Protein AF-L1IK01-F1 (afdb_monomer_lite)

Secondary structure (DSSP, 8-state):
-PPPTTSPPHHHHHHHHHHHHHHHHTT---S-HHHHHHHHHHTTT-HHHHHHHHHHHHHHHHHTTGGGS-HHHHHHHHHHHSTT-EEEEEE-TTS-EEEEEE--HHHHHHHHHHHHHHHT--S--PPP---S--PPPPPHHHHHHHHHHHHHHHHTSSHHHHHH-BEEEEE-TT--TTT--HHHHHHHHHIIIIIS---BPP-

Radius of gyration: 19.35 Å; chains: 1; bounding box: 62×37×49 Å

Foldseek 3Di:
DPPDLQDDDPQLVVLLVVLVVVCVVVVPDDPDSLQSSLLSQLVVSPSVQSVQQQVLQVVVCVVQVLVVDDLVLLVVVLCVQQPFFDWDWDADPVRAIEIETEGDLRRLVSQPVVVVVVVPDPDDDDDDPDDPDDDDRRDNLSSVLNNVVVSQCSQPVGPNSSNVFYEYHYHCVNDDPVRDDPVSCVSSVCCAPRHGSGDYDDD

Structure (mmCIF, N/CA/C/O backbone):
data_AF-L1IK01-F1
#
_entry.id   AF-L1IK01-F1
#
loop_
_atom_site.group_PDB
_atom_site.id
_atom_site.type_symbol
_atom_site.label_atom_id
_atom_site.label_alt_id
_atom_site.label_comp_id
_atom_site.label_asym_id
_atom_site.label_entity_id
_atom_site.label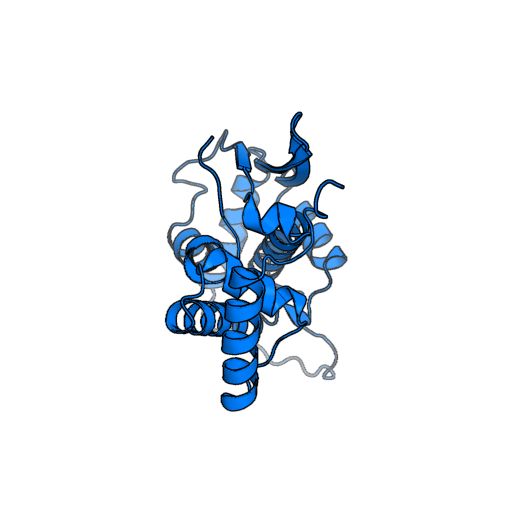_seq_id
_atom_site.pdbx_PDB_ins_code
_atom_site.Cartn_x
_atom_site.Cartn_y
_atom_site.Cartn_z
_atom_site.occupancy
_atom_site.B_iso_or_equiv
_atom_site.auth_seq_id
_atom_site.auth_comp_id
_atom_site.auth_asym_id
_atom_site.auth_atom_id
_atom_site.pdbx_PDB_model_num
ATOM 1 N N . MET A 1 1 ? -23.809 18.985 12.255 1.00 69.62 1 MET A N 1
ATOM 2 C CA . MET A 1 1 ? -22.393 18.830 11.861 1.00 69.62 1 MET A CA 1
ATOM 3 C C . MET A 1 1 ? -22.233 17.456 11.256 1.00 69.62 1 MET A C 1
ATOM 5 O O . MET A 1 1 ? -22.639 16.490 11.886 1.00 69.62 1 MET A O 1
ATOM 9 N N . GLN A 1 2 ? -21.732 17.375 10.030 1.00 78.94 2 GLN A N 1
ATOM 10 C CA . GLN A 1 2 ? -21.337 16.098 9.444 1.00 78.94 2 GLN A CA 1
ATOM 11 C C . GLN A 1 2 ? -19.991 15.725 10.077 1.00 78.94 2 GLN A C 1
ATOM 13 O O . GLN A 1 2 ? -19.124 16.592 10.168 1.00 78.94 2 GLN A O 1
ATOM 18 N N . ALA A 1 3 ? -19.856 14.505 10.599 1.00 86.25 3 ALA A N 1
ATOM 19 C CA . ALA A 1 3 ? -18.586 14.045 11.160 1.00 86.25 3 ALA A CA 1
ATOM 20 C C . ALA A 1 3 ? -17.494 14.103 10.080 1.00 86.25 3 ALA A C 1
ATOM 22 O O . ALA A 1 3 ? -17.785 13.829 8.908 1.00 86.25 3 ALA A O 1
ATOM 23 N N . ASP A 1 4 ? -16.269 14.475 10.460 1.00 93.56 4 ASP A N 1
ATOM 24 C CA . ASP A 1 4 ? -15.147 14.466 9.526 1.00 93.56 4 ASP A CA 1
ATOM 25 C C . ASP A 1 4 ? -14.911 13.023 9.066 1.00 93.56 4 ASP A C 1
ATOM 27 O O . ASP A 1 4 ? -14.735 12.098 9.859 1.00 93.56 4 ASP A O 1
ATOM 31 N N . LYS A 1 5 ? -14.932 12.822 7.751 1.00 92.25 5 LYS A N 1
ATOM 32 C CA . LYS A 1 5 ? -14.730 11.517 7.123 1.00 92.25 5 LYS A CA 1
ATOM 33 C C . LYS A 1 5 ? -13.339 10.938 7.410 1.00 92.25 5 LYS A C 1
ATOM 35 O O . LYS A 1 5 ? -13.159 9.727 7.260 1.00 92.25 5 LYS A O 1
ATOM 40 N N . ASN A 1 6 ? -12.387 11.777 7.817 1.00 94.62 6 ASN A N 1
ATOM 41 C CA . ASN A 1 6 ? -11.030 11.377 8.171 1.00 94.62 6 ASN A CA 1
ATOM 42 C C . ASN A 1 6 ? -10.860 10.971 9.639 1.00 94.62 6 ASN A C 1
ATOM 44 O O . ASN A 1 6 ? -9.802 10.458 10.002 1.00 94.62 6 ASN A O 1
ATOM 48 N N . GLU A 1 7 ? -11.880 11.150 10.476 1.00 96.31 7 GLU A N 1
ATOM 49 C CA . GLU A 1 7 ? -11.842 10.673 11.854 1.00 96.31 7 GLU A CA 1
ATOM 50 C C . GLU A 1 7 ? -12.159 9.172 11.929 1.00 96.31 7 GLU A C 1
ATOM 52 O O . GLU A 1 7 ? -12.947 8.617 11.151 1.00 96.31 7 GLU A O 1
ATOM 57 N N . LEU A 1 8 ? -11.525 8.501 12.892 1.00 97.50 8 LEU A N 1
ATOM 58 C CA . LEU A 1 8 ? -11.877 7.136 13.267 1.00 97.50 8 LEU A CA 1
ATOM 59 C C . LEU A 1 8 ? -13.173 7.164 14.079 1.00 97.50 8 LEU A C 1
ATOM 61 O O . LEU A 1 8 ? -13.309 7.926 15.038 1.00 97.50 8 LEU A O 1
ATOM 65 N N . THR A 1 9 ? -14.110 6.284 13.746 1.00 96.88 9 THR A N 1
ATOM 66 C CA . THR A 1 9 ? -15.286 6.047 14.592 1.00 96.88 9 THR A CA 1
ATOM 67 C C . THR A 1 9 ? -14.863 5.471 15.955 1.00 96.88 9 THR A C 1
ATOM 69 O O . THR A 1 9 ? -13.767 4.915 16.076 1.00 96.88 9 THR A O 1
ATOM 72 N N . PRO A 1 10 ? -15.720 5.510 16.996 1.00 97.62 10 PRO A N 1
ATOM 73 C CA . PRO A 1 10 ? -15.382 4.935 18.302 1.00 97.62 10 PRO A CA 1
ATOM 74 C C . PRO A 1 10 ? -14.954 3.460 18.243 1.00 97.62 10 PRO A C 1
ATOM 76 O O . PRO A 1 10 ? -14.064 3.043 18.981 1.00 97.62 10 PRO A O 1
ATOM 79 N N . GLN A 1 11 ? -15.558 2.681 17.340 1.00 97.94 11 GLN A N 1
ATOM 80 C CA . GLN A 1 11 ? -15.202 1.280 17.124 1.00 97.94 11 GLN A CA 1
ATOM 81 C C . GLN A 1 11 ? -13.830 1.137 16.451 1.00 97.94 11 GLN A C 1
ATOM 83 O O . GLN A 1 11 ? -12.999 0.357 16.910 1.00 97.94 11 GLN A O 1
ATOM 88 N N . GLU A 1 12 ? -13.567 1.914 15.398 1.00 98.12 12 GLU A N 1
ATOM 89 C CA . GLU A 1 12 ? -12.276 1.902 14.697 1.00 98.12 12 GLU A CA 1
ATOM 90 C C . GLU A 1 12 ? -11.135 2.383 15.612 1.00 98.12 12 GLU A C 1
ATOM 92 O O . GLU A 1 12 ? -10.036 1.831 15.582 1.00 98.12 12 GLU A O 1
ATOM 97 N N . LEU A 1 13 ? -11.406 3.354 16.489 1.00 98.31 13 LEU A N 1
ATOM 98 C CA . LEU A 1 13 ? -10.458 3.824 17.498 1.00 98.31 13 LEU A CA 1
ATOM 99 C C . LEU A 1 13 ? -10.130 2.737 18.533 1.00 98.31 13 LEU A C 1
ATOM 101 O O . LEU A 1 13 ? -8.982 2.637 18.970 1.00 98.31 13 LEU A O 1
ATOM 105 N N . ALA A 1 14 ? -11.111 1.916 18.921 1.00 98.56 14 ALA A N 1
ATOM 106 C CA . ALA A 1 14 ? -10.873 0.769 19.795 1.00 98.56 14 ALA A CA 1
ATOM 107 C C . ALA A 1 14 ? -9.949 -0.260 19.120 1.00 98.56 14 ALA A C 1
ATOM 109 O O . ALA A 1 14 ? -8.968 -0.680 19.733 1.00 98.56 14 ALA A O 1
ATOM 110 N N . TRP A 1 15 ? -10.195 -0.581 17.843 1.00 98.56 15 TRP A N 1
ATOM 111 C CA . TRP A 1 15 ? -9.326 -1.466 17.055 1.00 98.56 15 TRP A CA 1
ATOM 112 C C . TRP A 1 15 ? -7.898 -0.930 16.928 1.00 98.56 15 TRP A C 1
ATOM 114 O O . TRP A 1 15 ? -6.940 -1.679 17.109 1.00 98.56 15 TRP A O 1
ATOM 124 N N . PHE A 1 16 ? -7.749 0.367 16.643 1.00 98.50 16 PHE A N 1
ATOM 125 C CA . PHE A 1 16 ? -6.445 1.027 16.573 1.00 98.50 16 PHE A CA 1
ATOM 126 C C . PHE A 1 16 ? -5.682 0.910 17.897 1.00 98.50 16 PHE A C 1
ATOM 128 O O . PHE A 1 16 ? -4.517 0.521 17.893 1.00 98.50 16 PHE A O 1
ATOM 135 N N . ARG A 1 17 ? -6.330 1.210 19.031 1.00 98.50 17 ARG A N 1
ATOM 136 C CA . ARG A 1 17 ? -5.695 1.151 20.359 1.00 98.50 17 ARG A CA 1
ATOM 137 C C . ARG A 1 17 ? -5.231 -0.258 20.709 1.00 98.50 17 ARG A C 1
ATOM 139 O O . ARG A 1 17 ? -4.120 -0.420 21.205 1.00 98.50 17 ARG A O 1
ATOM 146 N N . GLU A 1 18 ? -6.062 -1.259 20.431 1.00 98.56 18 GLU A N 1
ATOM 147 C CA . GLU A 1 18 ? -5.712 -2.663 20.649 1.00 98.56 18 GLU A CA 1
ATOM 148 C C . GLU A 1 18 ? -4.509 -3.074 19.789 1.00 98.56 18 GLU A C 1
ATOM 150 O O . GLU A 1 18 ? -3.528 -3.612 20.305 1.00 98.56 18 GLU A O 1
ATOM 155 N N . LEU A 1 19 ? -4.540 -2.765 18.487 1.00 98.62 19 LEU A N 1
ATOM 156 C CA . LEU A 1 19 ? -3.446 -3.104 17.579 1.00 98.62 19 LEU A CA 1
ATOM 157 C C . LEU A 1 19 ? -2.148 -2.362 17.931 1.00 98.62 19 LEU A C 1
ATOM 159 O O . LEU A 1 19 ? -1.075 -2.960 17.861 1.00 98.62 19 LEU A O 1
ATOM 163 N N . LYS A 1 20 ? -2.233 -1.092 18.342 1.00 98.62 20 LYS A N 1
ATOM 164 C CA . LYS A 1 20 ? -1.081 -0.289 18.772 1.00 98.62 20 LYS A CA 1
ATOM 165 C C . LYS A 1 20 ? -0.395 -0.898 19.994 1.00 98.62 20 LYS A C 1
ATOM 167 O O . LYS A 1 20 ? 0.814 -1.113 19.952 1.00 98.62 20 LYS A O 1
ATOM 172 N N . LEU A 1 21 ? -1.167 -1.270 21.019 1.00 98.44 21 LEU A N 1
ATOM 173 C CA . LEU A 1 21 ? -0.640 -1.948 22.207 1.00 98.44 21 LEU A CA 1
ATOM 174 C C . LEU A 1 21 ? 0.087 -3.252 21.841 1.00 98.44 21 LEU A C 1
ATOM 176 O O . LEU A 1 21 ? 1.153 -3.547 22.383 1.00 98.44 21 LEU A O 1
ATOM 180 N N . LEU A 1 22 ? -0.462 -4.031 20.904 1.00 98.38 22 LEU A N 1
ATOM 181 C CA . LEU A 1 22 ? 0.178 -5.260 20.429 1.00 98.38 22 LEU A CA 1
ATOM 182 C C . LEU A 1 22 ? 1.467 -4.980 19.648 1.00 98.38 22 LEU A C 1
ATOM 184 O O . LEU A 1 22 ? 2.456 -5.679 19.857 1.00 98.38 22 LEU A O 1
ATOM 188 N N . CYS A 1 23 ? 1.492 -3.955 18.793 1.00 98.19 23 CYS A N 1
ATOM 189 C CA . CYS A 1 23 ? 2.709 -3.555 18.083 1.00 98.19 23 CYS A CA 1
ATOM 190 C C . CYS A 1 23 ? 3.821 -3.157 19.065 1.00 98.19 23 CYS A C 1
ATOM 192 O O . CYS A 1 23 ? 4.956 -3.600 18.903 1.00 98.19 23 CYS A O 1
ATOM 194 N N . GLU A 1 24 ? 3.490 -2.393 20.110 1.00 97.88 24 GLU A N 1
ATOM 195 C CA . GLU A 1 24 ? 4.425 -2.008 21.176 1.00 97.88 24 GLU A CA 1
ATOM 196 C C . GLU A 1 24 ? 4.926 -3.233 21.956 1.00 97.88 24 GLU A C 1
ATOM 198 O O . GLU A 1 24 ? 6.132 -3.404 22.137 1.00 97.88 24 GLU A O 1
ATOM 203 N N . THR A 1 25 ? 4.011 -4.129 22.344 1.00 98.06 25 THR A N 1
ATOM 204 C CA . THR A 1 25 ? 4.319 -5.368 23.084 1.00 98.06 25 THR A CA 1
ATOM 205 C C . THR A 1 25 ? 5.235 -6.303 22.293 1.00 98.06 25 THR A C 1
ATOM 207 O O . THR A 1 25 ? 6.107 -6.956 22.863 1.00 98.06 25 THR A O 1
ATOM 210 N N . HIS A 1 26 ? 5.051 -6.376 20.974 1.00 96.88 26 HIS A N 1
ATOM 211 C CA . HIS A 1 26 ? 5.847 -7.220 20.082 1.00 96.88 26 HIS A CA 1
ATOM 212 C C . HIS A 1 26 ? 7.044 -6.495 19.451 1.00 96.88 26 HIS A C 1
ATOM 214 O O . HIS A 1 26 ? 7.712 -7.082 18.599 1.00 96.88 26 HIS A O 1
ATOM 220 N N . HIS A 1 27 ? 7.320 -5.247 19.847 1.00 97.06 27 HIS A N 1
ATOM 221 C CA . HIS A 1 27 ? 8.382 -4.406 19.283 1.00 97.06 27 HIS A CA 1
ATOM 222 C C . HIS A 1 27 ? 8.350 -4.342 17.747 1.00 97.06 27 HIS A C 1
ATOM 224 O O . HIS A 1 27 ? 9.379 -4.427 17.076 1.00 97.06 27 HIS A O 1
ATOM 230 N N . MET A 1 28 ? 7.150 -4.232 17.177 1.00 96.44 28 MET A N 1
ATOM 231 C CA . MET A 1 28 ? 6.985 -4.111 15.737 1.00 96.44 28 MET A CA 1
ATOM 232 C C . MET A 1 28 ? 7.375 -2.714 15.263 1.00 96.44 28 MET A C 1
ATOM 234 O O . MET A 1 28 ? 6.858 -1.711 15.749 1.00 96.44 28 MET A O 1
ATOM 238 N N . GLU A 1 29 ? 8.254 -2.659 14.266 1.00 95.81 29 GLU A N 1
ATOM 239 C CA . GLU A 1 29 ? 8.612 -1.416 13.589 1.00 95.81 29 GLU A CA 1
ATOM 240 C C . GLU A 1 29 ? 7.423 -0.910 12.767 1.00 95.81 29 GLU A C 1
ATOM 242 O O . GLU A 1 29 ? 6.968 -1.573 11.833 1.00 95.81 29 GLU A O 1
ATOM 247 N N . VAL A 1 30 ? 6.939 0.279 13.112 1.00 96.25 30 VAL A N 1
ATOM 248 C CA . VAL A 1 30 ? 5.846 0.987 12.437 1.00 96.25 30 VAL A CA 1
ATOM 249 C C . VAL A 1 30 ? 6.310 2.396 12.102 1.00 96.25 30 VAL A C 1
ATOM 251 O O . VAL A 1 30 ? 7.035 3.019 12.877 1.00 96.25 30 VAL A O 1
ATOM 254 N N . SER A 1 31 ? 5.919 2.899 10.936 1.00 94.56 31 SER A N 1
ATOM 255 C CA . SER A 1 31 ? 6.313 4.233 10.473 1.00 94.56 31 SER A CA 1
ATOM 256 C C . SER A 1 31 ? 5.504 5.347 11.136 1.00 94.56 31 SER A C 1
ATOM 258 O O . SER A 1 31 ? 6.010 6.453 11.317 1.00 94.56 31 SER A O 1
ATOM 260 N N . SER A 1 32 ? 4.239 5.077 11.479 1.00 97.56 32 SER A N 1
ATOM 261 C CA . SER A 1 32 ? 3.309 6.077 12.008 1.00 97.56 32 SER A CA 1
ATOM 262 C C . SER A 1 32 ? 2.061 5.450 12.641 1.00 97.56 32 SER A C 1
ATOM 264 O O . SER A 1 32 ? 1.694 4.314 12.342 1.00 97.56 32 SER A O 1
ATOM 266 N N . ASP A 1 33 ? 1.344 6.232 13.454 1.00 98.12 33 ASP A N 1
ATOM 267 C CA . ASP A 1 33 ? 0.006 5.864 13.945 1.00 98.12 33 ASP A CA 1
ATOM 268 C C . ASP A 1 33 ? -1.003 5.702 12.794 1.00 98.12 33 ASP A C 1
ATOM 270 O O . ASP A 1 33 ? -1.920 4.884 12.876 1.00 98.12 33 ASP A O 1
ATOM 274 N N . TYR A 1 34 ? -0.808 6.443 11.698 1.00 97.94 34 TYR A N 1
ATOM 275 C CA . TYR A 1 34 ? -1.623 6.323 10.493 1.00 97.94 34 TYR A CA 1
ATOM 276 C C . TYR A 1 34 ? -1.517 4.926 9.870 1.00 97.94 34 TYR A C 1
ATOM 278 O O . TYR A 1 34 ? -2.540 4.321 9.549 1.00 97.94 34 TYR A O 1
ATOM 286 N N . GLU A 1 35 ? -0.303 4.374 9.770 1.00 97.75 35 GLU A N 1
ATOM 287 C CA . GLU A 1 35 ? -0.080 3.009 9.277 1.00 97.75 35 GLU A CA 1
ATOM 288 C C . GLU A 1 35 ? -0.871 1.989 10.112 1.00 97.75 35 GLU A C 1
ATOM 290 O O . GLU A 1 35 ? -1.615 1.175 9.560 1.00 97.75 35 GLU A O 1
ATOM 295 N N . ILE A 1 36 ? -0.790 2.076 11.446 1.00 98.44 36 ILE A N 1
ATOM 296 C CA . ILE A 1 36 ? -1.531 1.187 12.358 1.00 98.44 36 ILE A CA 1
ATOM 297 C C . ILE A 1 36 ? -3.042 1.314 12.127 1.00 98.44 36 ILE A C 1
ATOM 299 O O . ILE A 1 36 ? -3.744 0.302 12.039 1.00 98.44 36 ILE A O 1
ATOM 303 N N . ALA A 1 37 ? -3.551 2.543 12.001 1.00 98.38 37 ALA A N 1
ATOM 304 C CA . ALA A 1 37 ? -4.965 2.788 11.733 1.00 98.38 37 ALA A CA 1
ATOM 305 C C . ALA A 1 37 ? -5.410 2.145 10.408 1.00 98.38 37 ALA A C 1
ATOM 307 O O . ALA A 1 37 ? -6.458 1.496 10.371 1.00 98.38 37 ALA A O 1
ATOM 308 N N . CYS A 1 38 ? -4.596 2.231 9.351 1.00 98.19 38 CYS A N 1
ATOM 309 C CA . CYS A 1 38 ? -4.895 1.601 8.064 1.00 98.19 38 CYS A CA 1
ATOM 310 C C . CYS A 1 38 ? -5.051 0.079 8.194 1.00 98.19 38 CYS A C 1
ATOM 312 O O . CYS A 1 38 ? -6.042 -0.494 7.730 1.00 98.19 38 CYS A O 1
ATOM 314 N N . TYR A 1 39 ? -4.115 -0.588 8.878 1.00 98.50 39 TYR A N 1
ATOM 315 C CA . TYR A 1 39 ? -4.200 -2.032 9.116 1.00 98.50 39 TYR A CA 1
ATOM 316 C C . TYR A 1 39 ? -5.408 -2.417 9.973 1.00 98.50 39 TYR A C 1
ATOM 318 O O . TYR A 1 39 ? -6.089 -3.397 9.652 1.00 98.50 39 TYR A O 1
ATOM 326 N N . ALA A 1 40 ? -5.703 -1.648 11.025 1.00 98.31 40 ALA A N 1
ATOM 327 C CA . ALA A 1 40 ? -6.864 -1.874 11.882 1.00 98.31 40 ALA A CA 1
ATOM 328 C C . ALA A 1 40 ? -8.181 -1.790 11.089 1.00 98.31 40 ALA A C 1
ATOM 330 O O . ALA A 1 40 ? -9.047 -2.659 11.241 1.00 98.31 40 ALA A O 1
ATOM 331 N N . LEU A 1 41 ? -8.303 -0.798 10.199 1.00 97.94 41 LEU A N 1
ATOM 332 C CA . LEU A 1 41 ? -9.465 -0.596 9.329 1.00 97.94 41 LEU A CA 1
ATOM 333 C C . LEU A 1 41 ? -9.634 -1.733 8.320 1.00 97.94 41 LEU A C 1
ATOM 335 O O . LEU A 1 41 ? -10.685 -2.377 8.278 1.00 97.94 41 LEU A O 1
ATOM 339 N N . VAL A 1 42 ? -8.595 -2.023 7.533 1.00 97.62 42 VAL A N 1
ATOM 340 C CA . VAL A 1 42 ? -8.665 -3.042 6.473 1.00 97.62 42 VAL A CA 1
ATOM 341 C C . VAL A 1 42 ? -8.900 -4.438 7.049 1.00 97.62 42 VAL A C 1
ATOM 343 O O . VAL A 1 42 ? -9.630 -5.240 6.461 1.00 97.62 42 VAL A O 1
ATOM 346 N N . CYS A 1 43 ? -8.352 -4.724 8.231 1.00 97.94 43 CYS A N 1
ATOM 347 C CA . CYS A 1 43 ? -8.560 -5.998 8.919 1.00 97.94 43 CYS A CA 1
ATOM 348 C C . CYS A 1 43 ? -9.832 -6.033 9.781 1.00 97.94 43 CYS A C 1
ATOM 350 O O . CYS A 1 43 ? -10.093 -7.066 10.404 1.00 97.94 43 CYS A O 1
ATOM 352 N N . LYS A 1 44 ? -10.624 -4.949 9.818 1.00 97.50 44 LYS A N 1
ATOM 353 C CA . LYS A 1 44 ? -11.864 -4.815 10.607 1.00 97.50 44 LYS A CA 1
ATOM 354 C C . LYS A 1 44 ? -11.676 -5.219 12.076 1.00 97.50 44 LYS A C 1
ATOM 356 O O . LYS A 1 44 ? -12.446 -6.016 12.611 1.00 97.50 44 LYS A O 1
ATOM 361 N N . GLY A 1 45 ? -10.588 -4.752 12.684 1.00 95.88 45 GLY A N 1
ATOM 362 C CA . GLY A 1 45 ? -10.228 -5.068 14.069 1.00 95.88 45 GLY A CA 1
ATOM 363 C C . GLY A 1 45 ? -9.616 -6.450 14.309 1.00 95.88 45 GLY A C 1
ATOM 364 O O . GLY A 1 45 ? -9.272 -6.768 15.440 1.00 95.88 45 GLY A O 1
ATOM 365 N N . SER A 1 46 ? -9.428 -7.288 13.283 1.00 98.31 46 SER A N 1
ATOM 366 C CA . SER A 1 46 ? -8.733 -8.570 13.451 1.00 98.31 46 SER A CA 1
ATOM 367 C C . SER A 1 46 ? -7.227 -8.358 13.646 1.00 98.31 46 SER A C 1
ATOM 369 O O . SER A 1 46 ? -6.467 -8.280 12.676 1.00 98.31 46 SER A O 1
ATOM 371 N N . THR A 1 47 ? -6.788 -8.306 14.903 1.00 98.19 47 THR A N 1
ATOM 372 C CA . THR A 1 47 ? -5.386 -8.078 15.294 1.00 98.19 47 THR A CA 1
ATOM 373 C C . THR A 1 47 ? -4.439 -9.145 14.748 1.00 98.19 47 THR A C 1
ATOM 375 O O . THR A 1 47 ? -3.406 -8.810 14.176 1.00 98.19 47 THR A O 1
ATOM 378 N N . VAL A 1 48 ? -4.823 -10.425 14.802 1.00 98.06 48 VAL A N 1
ATOM 379 C CA . VAL A 1 48 ? -4.032 -11.539 14.239 1.00 98.06 48 VAL A CA 1
ATOM 380 C C . VAL A 1 48 ? -3.757 -11.342 12.744 1.00 98.06 48 VAL A C 1
ATOM 382 O O . VAL A 1 48 ? -2.625 -11.521 12.288 1.00 98.06 48 VAL A O 1
ATOM 385 N N . LYS A 1 49 ? -4.777 -10.946 11.968 1.00 97.75 49 LYS A N 1
ATOM 386 C CA . LYS A 1 49 ? -4.606 -10.668 10.535 1.00 97.75 49 LYS A CA 1
ATOM 387 C C . LYS A 1 49 ? -3.720 -9.446 10.326 1.00 97.75 49 LYS A C 1
ATOM 389 O O . LYS A 1 49 ? -2.777 -9.538 9.548 1.00 97.75 49 LYS A O 1
ATOM 394 N N . ALA A 1 50 ? -3.982 -8.349 11.035 1.00 98.06 50 ALA A N 1
ATOM 395 C CA . ALA A 1 50 ? -3.212 -7.114 10.917 1.00 98.06 50 ALA A CA 1
ATOM 396 C C . ALA A 1 50 ? -1.713 -7.337 11.179 1.00 98.06 50 ALA A C 1
ATOM 398 O O . ALA A 1 50 ? -0.899 -7.035 10.309 1.00 98.06 50 ALA A O 1
ATOM 399 N N . LEU A 1 51 ? -1.356 -7.972 12.302 1.00 98.00 51 LEU A N 1
ATOM 400 C CA . LEU A 1 51 ? 0.036 -8.288 12.647 1.00 98.00 51 LEU A CA 1
ATOM 401 C C . LEU A 1 51 ? 0.697 -9.186 11.589 1.00 98.00 51 LEU A C 1
ATOM 403 O O . LEU A 1 51 ? 1.841 -8.953 11.200 1.00 98.00 51 LEU A O 1
ATOM 407 N N . SER A 1 52 ? -0.030 -10.185 11.071 1.00 97.00 52 SER A N 1
ATOM 408 C CA . SER A 1 52 ? 0.470 -11.050 9.994 1.00 97.00 52 SER A CA 1
ATOM 409 C C . SER A 1 52 ? 0.778 -10.262 8.717 1.00 97.00 52 SER A C 1
ATOM 411 O O . SER A 1 52 ? 1.836 -10.465 8.116 1.00 97.00 52 SER A O 1
ATOM 413 N N . ARG A 1 53 ? -0.112 -9.346 8.315 1.00 97.50 53 ARG A N 1
ATOM 414 C CA . ARG A 1 53 ? 0.084 -8.502 7.129 1.00 97.50 53 ARG A CA 1
ATOM 415 C C . ARG A 1 53 ? 1.262 -7.540 7.299 1.00 97.50 53 ARG A C 1
ATOM 417 O O . ARG A 1 53 ? 2.149 -7.507 6.448 1.00 97.50 53 ARG A O 1
ATOM 424 N N . MET A 1 54 ? 1.339 -6.861 8.444 1.00 97.50 54 MET A N 1
ATOM 425 C CA . MET A 1 54 ? 2.451 -5.970 8.790 1.00 97.50 54 MET A CA 1
ATOM 426 C C . MET A 1 54 ? 3.797 -6.708 8.761 1.00 97.50 54 MET A C 1
ATOM 428 O O . MET A 1 54 ? 4.757 -6.234 8.155 1.00 97.50 54 MET A O 1
ATOM 432 N N . ALA A 1 55 ? 3.869 -7.914 9.335 1.00 96.44 55 ALA A N 1
ATOM 433 C CA . ALA A 1 55 ? 5.083 -8.728 9.306 1.00 96.44 55 ALA A CA 1
ATOM 434 C C . ALA A 1 55 ? 5.497 -9.121 7.875 1.00 96.44 55 ALA A C 1
ATOM 436 O O . ALA A 1 55 ? 6.686 -9.077 7.544 1.00 96.44 55 ALA A O 1
ATOM 437 N N . LYS A 1 56 ? 4.532 -9.474 7.009 1.00 95.62 56 LYS A N 1
ATOM 438 C CA . LYS A 1 56 ? 4.783 -9.745 5.582 1.00 95.62 56 LYS A CA 1
ATOM 439 C C . LYS A 1 56 ? 5.320 -8.502 4.865 1.00 95.62 56 LYS A C 1
ATOM 441 O O . LYS A 1 56 ? 6.288 -8.626 4.115 1.00 95.62 56 LYS A O 1
ATOM 446 N N . MET A 1 57 ? 4.754 -7.325 5.136 1.00 95.88 57 MET A N 1
ATOM 447 C CA . MET A 1 57 ? 5.202 -6.061 4.546 1.00 95.88 57 MET A CA 1
ATOM 448 C C . MET A 1 57 ? 6.639 -5.718 4.968 1.00 95.88 57 MET A C 1
ATOM 450 O O . MET A 1 57 ? 7.501 -5.534 4.111 1.00 95.88 57 MET A O 1
ATOM 454 N N . LYS A 1 58 ? 6.949 -5.770 6.271 1.00 95.12 58 LYS A N 1
ATOM 455 C CA . LYS A 1 58 ? 8.307 -5.515 6.798 1.00 95.12 58 LYS A CA 1
ATOM 456 C C . LYS A 1 58 ? 9.338 -6.527 6.306 1.00 95.12 58 LYS A C 1
ATOM 458 O O . LYS A 1 58 ? 10.511 -6.202 6.117 1.00 95.12 58 LYS A O 1
ATOM 463 N N . LYS A 1 59 ? 8.936 -7.785 6.113 1.00 94.50 59 LYS A N 1
ATOM 464 C CA . LYS A 1 59 ? 9.793 -8.799 5.488 1.00 94.50 59 LYS A CA 1
ATOM 465 C C . LYS A 1 59 ? 10.134 -8.400 4.051 1.00 94.50 59 LYS A C 1
ATOM 467 O O . LYS A 1 59 ? 11.309 -8.393 3.703 1.00 94.50 59 LYS A O 1
ATOM 472 N N . LEU A 1 60 ? 9.136 -8.017 3.260 1.00 93.06 60 LEU A N 1
ATOM 473 C CA . LEU A 1 60 ? 9.322 -7.627 1.866 1.00 93.06 60 LEU A CA 1
ATOM 474 C C . LEU A 1 60 ? 10.157 -6.341 1.715 1.00 93.06 60 LEU A C 1
ATOM 476 O O . LEU A 1 60 ? 11.041 -6.296 0.860 1.00 93.06 60 LEU A O 1
ATOM 480 N N . GLU A 1 61 ? 9.943 -5.333 2.568 1.00 93.75 61 GLU A N 1
ATOM 481 C CA . GLU A 1 61 ? 10.767 -4.112 2.604 1.00 93.75 61 GLU A CA 1
ATOM 482 C C . GLU A 1 61 ? 12.248 -4.432 2.822 1.00 93.75 61 GLU A C 1
ATOM 484 O O . GLU A 1 61 ? 13.098 -3.900 2.107 1.00 93.75 61 GLU A O 1
ATOM 489 N N . ARG A 1 62 ? 12.554 -5.336 3.765 1.00 94.81 62 ARG A N 1
ATOM 490 C CA . ARG A 1 62 ? 13.927 -5.770 4.066 1.00 94.81 62 ARG A CA 1
ATOM 491 C C . ARG A 1 62 ? 14.528 -6.622 2.954 1.00 94.81 62 ARG A C 1
ATOM 493 O O . ARG A 1 62 ? 15.651 -6.360 2.538 1.00 94.81 62 ARG A O 1
ATOM 500 N N . GLU A 1 63 ? 13.785 -7.605 2.442 1.00 93.25 63 GLU A N 1
ATOM 501 C CA . GLU A 1 63 ? 14.241 -8.490 1.356 1.00 93.25 63 GLU A CA 1
ATOM 502 C C . GLU A 1 63 ? 14.614 -7.719 0.087 1.00 93.25 63 GLU A C 1
ATOM 504 O O . GLU A 1 63 ? 15.521 -8.118 -0.643 1.00 93.25 63 GLU A O 1
ATOM 509 N N . HIS A 1 64 ? 13.926 -6.608 -0.169 1.00 92.12 64 HIS A N 1
ATOM 510 C CA . HIS A 1 64 ? 14.144 -5.777 -1.344 1.00 92.12 64 HIS A CA 1
ATOM 511 C C . HIS A 1 64 ? 14.826 -4.442 -1.042 1.00 92.12 64 HIS A C 1
ATOM 513 O O . HIS A 1 64 ? 14.978 -3.642 -1.962 1.00 92.12 64 HIS A O 1
ATOM 519 N N . ASN A 1 65 ? 15.268 -4.204 0.196 1.00 94.75 65 ASN A N 1
ATOM 520 C CA . ASN A 1 65 ? 15.904 -2.958 0.628 1.00 94.75 65 ASN A CA 1
ATOM 521 C C . ASN A 1 65 ? 15.158 -1.702 0.120 1.00 94.75 65 ASN A C 1
ATOM 523 O O . ASN A 1 65 ? 15.759 -0.782 -0.433 1.00 94.75 65 ASN A O 1
ATOM 527 N N . LEU A 1 66 ? 13.823 -1.705 0.217 1.00 94.06 66 LEU A N 1
ATOM 528 C CA . LEU A 1 66 ? 12.977 -0.692 -0.433 1.00 94.06 66 LEU A CA 1
ATOM 529 C C . LEU A 1 66 ? 13.122 0.694 0.200 1.00 94.06 66 LEU A C 1
ATOM 531 O O . LEU A 1 66 ? 12.936 1.699 -0.479 1.00 94.06 66 LEU A O 1
ATOM 535 N N . SER A 1 67 ? 13.493 0.752 1.480 1.00 93.69 67 SER A N 1
ATOM 536 C CA . SER A 1 67 ? 13.723 2.000 2.212 1.00 93.69 67 SER A CA 1
ATOM 537 C C . SER A 1 67 ? 14.941 2.780 1.718 1.00 93.69 67 SER A C 1
ATOM 539 O O . SER A 1 67 ? 15.004 3.989 1.919 1.00 93.69 67 SER A O 1
ATOM 541 N N . SER A 1 68 ? 15.900 2.126 1.052 1.00 94.44 68 SER A N 1
ATOM 542 C CA . SER A 1 68 ? 17.079 2.804 0.503 1.00 94.44 68 SER A CA 1
ATOM 543 C C . SER A 1 68 ? 16.849 3.387 -0.893 1.00 94.44 68 SER A C 1
ATOM 545 O O . SER A 1 68 ? 17.790 3.913 -1.485 1.00 94.44 68 SER A O 1
ATOM 547 N N . ILE A 1 69 ? 15.659 3.206 -1.469 1.00 95.62 69 ILE A N 1
ATOM 548 C CA . ILE A 1 69 ? 15.350 3.600 -2.842 1.00 95.62 69 ILE A CA 1
ATOM 549 C C . ILE A 1 69 ? 14.419 4.797 -2.782 1.00 95.62 69 ILE A C 1
ATOM 551 O O . ILE A 1 69 ? 13.268 4.686 -2.356 1.00 95.62 69 ILE A O 1
ATOM 555 N N . ASP A 1 70 ? 14.911 5.946 -3.231 1.00 95.62 70 ASP A N 1
ATOM 556 C CA . ASP A 1 70 ? 14.068 7.119 -3.367 1.00 95.62 70 ASP A CA 1
ATOM 557 C C . ASP A 1 70 ? 13.089 6.945 -4.539 1.00 95.62 70 ASP A C 1
ATOM 559 O O . ASP A 1 70 ? 13.388 6.321 -5.565 1.00 95.62 70 ASP A O 1
ATOM 563 N N . SER A 1 71 ? 11.894 7.508 -4.379 1.00 94.44 71 SER A N 1
ATOM 564 C CA . SER A 1 71 ? 10.828 7.400 -5.371 1.00 94.44 71 SER A CA 1
ATOM 565 C C . SER A 1 71 ? 11.255 7.951 -6.733 1.00 94.44 71 SER A C 1
ATOM 567 O O . SER A 1 71 ? 10.987 7.322 -7.753 1.00 94.44 71 SER A O 1
ATOM 569 N N . VAL A 1 72 ? 11.984 9.074 -6.782 1.00 94.88 72 VAL A N 1
ATOM 570 C CA . VAL A 1 72 ? 12.397 9.702 -8.051 1.00 94.88 72 VAL A CA 1
ATOM 571 C C . VAL A 1 72 ? 13.280 8.755 -8.865 1.00 94.88 72 VAL A C 1
ATOM 573 O O . VAL A 1 72 ? 13.008 8.531 -10.048 1.00 94.88 72 VAL A O 1
ATOM 576 N N . THR A 1 73 ? 14.281 8.137 -8.238 1.00 94.31 73 THR A N 1
ATOM 577 C CA . THR A 1 73 ? 15.137 7.123 -8.866 1.00 94.31 73 THR A CA 1
ATOM 578 C C . THR A 1 73 ? 14.329 5.915 -9.326 1.00 94.31 73 THR A C 1
ATOM 580 O O . THR A 1 73 ? 14.553 5.425 -10.440 1.00 94.31 73 THR A O 1
ATOM 583 N N . ALA A 1 74 ? 13.371 5.445 -8.519 1.00 94.38 74 ALA A N 1
ATOM 584 C CA . ALA A 1 74 ? 12.507 4.328 -8.890 1.00 94.38 74 ALA A CA 1
ATOM 585 C C . ALA A 1 74 ? 11.687 4.643 -10.155 1.00 94.38 74 ALA A C 1
ATOM 587 O O . ALA A 1 74 ? 11.766 3.888 -11.128 1.00 94.38 74 ALA A O 1
ATOM 588 N N . TYR A 1 75 ? 10.994 5.788 -10.194 1.00 92.19 75 TYR A N 1
ATOM 589 C CA . TYR A 1 75 ? 10.204 6.234 -11.349 1.00 92.19 75 TYR A CA 1
ATOM 590 C C . TYR A 1 75 ? 11.065 6.461 -12.597 1.00 92.19 75 TYR A C 1
ATOM 592 O O . TYR A 1 75 ? 10.713 5.992 -13.679 1.00 92.19 75 TYR A O 1
ATOM 600 N N . GLN A 1 76 ? 12.219 7.124 -12.472 1.00 92.38 76 GLN A N 1
ATOM 601 C CA . GLN A 1 76 ? 13.125 7.354 -13.606 1.00 92.3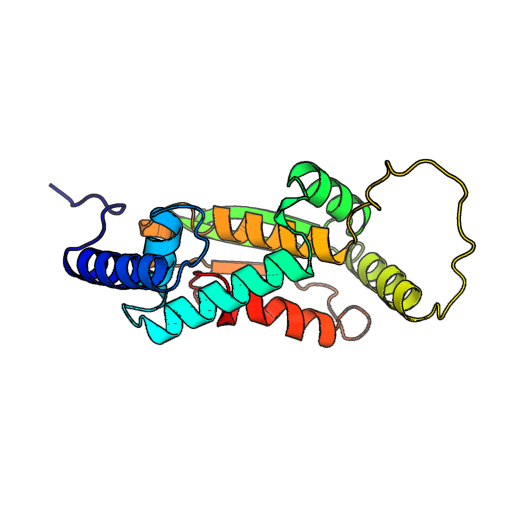8 76 GLN A CA 1
ATOM 602 C C . GLN A 1 76 ? 13.680 6.047 -14.178 1.00 92.38 76 GLN A C 1
ATOM 604 O O . GLN A 1 76 ? 13.787 5.892 -15.397 1.00 92.38 76 GLN A O 1
ATOM 609 N N . THR A 1 77 ? 14.043 5.103 -13.309 1.00 91.06 77 THR A N 1
ATOM 610 C CA . THR A 1 77 ? 14.524 3.781 -13.727 1.00 91.06 77 THR A CA 1
ATOM 611 C C . THR A 1 77 ? 13.416 3.018 -14.437 1.00 91.06 77 THR A C 1
ATOM 613 O O . THR A 1 77 ? 13.632 2.456 -15.510 1.00 91.06 77 THR A O 1
ATOM 616 N N . LEU A 1 78 ? 12.209 3.050 -13.877 1.00 87.94 78 LEU A N 1
ATOM 617 C CA . LEU A 1 78 ? 11.064 2.348 -14.427 1.00 87.94 78 LEU A CA 1
ATOM 618 C C . LEU A 1 78 ? 10.628 2.923 -15.779 1.00 87.94 78 LEU A C 1
ATOM 620 O O . LEU A 1 78 ? 10.391 2.155 -16.704 1.00 87.94 78 LEU A O 1
ATOM 624 N N . ALA A 1 79 ? 10.634 4.248 -15.942 1.00 88.88 79 ALA A N 1
ATOM 625 C CA . ALA A 1 79 ? 10.343 4.909 -17.213 1.00 88.88 79 ALA A CA 1
ATOM 626 C C . ALA A 1 79 ? 11.331 4.517 -18.328 1.00 88.88 79 ALA A C 1
ATOM 628 O O . ALA A 1 79 ? 10.931 4.361 -19.482 1.00 88.88 79 ALA A O 1
ATOM 629 N N . LYS A 1 80 ? 12.615 4.317 -17.991 1.00 88.06 80 LYS A N 1
ATOM 630 C CA . LYS A 1 80 ? 13.640 3.845 -18.940 1.00 88.06 80 LYS A CA 1
ATOM 631 C C . LYS A 1 80 ? 13.450 2.377 -19.316 1.00 88.06 80 LYS A C 1
ATOM 633 O O . LYS A 1 80 ? 13.635 2.017 -20.474 1.00 88.06 80 LYS A O 1
ATOM 638 N N . LEU A 1 81 ? 13.114 1.534 -18.340 1.00 82.56 81 LEU A N 1
ATOM 639 C CA . LEU A 1 81 ? 12.940 0.093 -18.542 1.00 82.56 81 LEU A CA 1
ATOM 640 C C . LEU A 1 81 ? 11.611 -0.252 -19.211 1.00 82.56 81 LEU A C 1
ATOM 642 O O . LEU A 1 81 ? 11.521 -1.247 -19.916 1.00 82.56 81 LEU A O 1
ATOM 646 N N . CYS A 1 82 ? 10.582 0.548 -18.960 1.00 78.75 82 CYS A N 1
ATOM 647 C CA . CYS A 1 82 ? 9.201 0.263 -19.319 1.00 78.75 82 CYS A CA 1
ATOM 648 C C . CYS A 1 82 ? 8.584 1.497 -19.987 1.00 78.75 82 CYS A C 1
ATOM 650 O O . CYS A 1 82 ? 7.650 2.083 -19.437 1.00 78.75 82 CYS A O 1
ATOM 652 N N . PRO A 1 83 ? 9.087 1.931 -21.156 1.00 77.50 83 PRO A N 1
ATOM 653 C CA . PRO A 1 83 ? 8.604 3.146 -21.802 1.00 77.50 83 PRO A CA 1
ATOM 654 C C . PRO A 1 83 ? 7.104 3.055 -22.107 1.00 77.50 83 PRO A C 1
ATOM 656 O O . PRO A 1 83 ? 6.646 2.156 -22.812 1.00 77.50 83 PRO A O 1
ATOM 659 N N . GLY A 1 84 ? 6.329 3.991 -21.561 1.00 76.56 84 GLY A N 1
ATOM 660 C CA . GLY A 1 84 ? 4.867 4.001 -21.661 1.00 76.56 84 GLY A CA 1
ATOM 661 C C . GLY A 1 84 ? 4.149 3.169 -20.596 1.00 76.56 84 GLY A C 1
ATOM 662 O O . GLY A 1 84 ? 2.944 2.973 -20.715 1.00 76.56 84 GLY A O 1
ATOM 663 N N . MET A 1 85 ? 4.859 2.677 -19.575 1.00 79.00 85 MET A N 1
ATOM 664 C CA . MET A 1 85 ? 4.218 2.327 -18.315 1.00 79.00 85 MET A CA 1
ATOM 665 C C . MET A 1 85 ? 4.031 3.590 -17.478 1.00 79.00 85 MET A C 1
ATOM 667 O O . MET A 1 85 ? 4.987 4.335 -17.250 1.00 79.00 85 MET A O 1
ATOM 671 N N . PHE A 1 86 ? 2.806 3.826 -17.032 1.00 79.00 86 PHE A N 1
ATOM 672 C CA . PHE A 1 86 ? 2.458 4.984 -16.224 1.00 79.00 86 PHE A CA 1
ATOM 673 C C . PHE A 1 86 ? 1.419 4.585 -15.180 1.00 79.00 86 PHE A C 1
ATOM 675 O O . PHE A 1 86 ? 0.500 3.828 -15.485 1.00 79.00 86 PHE A O 1
ATOM 682 N N . ALA A 1 87 ? 1.599 5.096 -13.965 1.00 81.06 87 ALA A N 1
ATOM 683 C CA . ALA A 1 87 ? 0.640 4.994 -12.879 1.00 81.06 87 ALA A CA 1
ATOM 684 C C . ALA A 1 87 ? 0.156 6.410 -12.554 1.00 81.06 87 ALA A C 1
ATOM 686 O O . ALA A 1 87 ? 0.955 7.260 -12.153 1.00 81.06 87 ALA A O 1
ATOM 687 N N . ALA A 1 88 ? -1.134 6.665 -12.741 1.00 85.19 88 ALA A N 1
ATOM 688 C CA . ALA A 1 88 ? -1.798 7.859 -12.236 1.00 85.19 88 ALA A CA 1
ATOM 689 C C . ALA A 1 88 ? -2.649 7.488 -11.031 1.00 85.19 88 ALA A C 1
ATOM 691 O O . ALA A 1 88 ? -3.326 6.467 -11.032 1.00 85.19 88 ALA A O 1
ATOM 692 N N . CYS A 1 89 ? -2.652 8.362 -10.031 1.00 87.56 89 CYS A N 1
ATOM 693 C CA . CYS A 1 89 ? -3.629 8.335 -8.952 1.00 87.56 89 CYS A CA 1
ATOM 694 C C . CYS A 1 89 ? -4.493 9.591 -9.077 1.00 87.56 89 CYS A C 1
ATOM 696 O O . CYS A 1 89 ? -3.978 10.697 -9.263 1.00 87.56 89 CYS A O 1
ATOM 698 N N . GLY A 1 90 ? -5.804 9.416 -9.004 1.00 90.19 90 GLY A N 1
ATOM 699 C CA . GLY A 1 90 ? -6.796 10.469 -9.149 1.00 90.19 90 GLY A CA 1
ATOM 700 C C . GLY A 1 90 ? -7.976 10.260 -8.211 1.00 90.19 90 GLY A C 1
ATOM 701 O O . GLY A 1 90 ? -7.928 9.458 -7.277 1.00 90.19 90 GLY A O 1
ATOM 702 N N . ARG A 1 91 ? -9.044 11.021 -8.453 1.00 89.12 91 ARG A N 1
ATOM 703 C CA . ARG A 1 91 ? -10.330 10.820 -7.786 1.00 89.12 91 ARG A CA 1
ATOM 704 C C . ARG A 1 91 ? -11.437 10.668 -8.819 1.00 89.12 91 ARG A C 1
ATOM 706 O O . ARG A 1 91 ? -11.446 11.392 -9.815 1.00 89.12 91 ARG A O 1
ATOM 713 N N . ASP A 1 92 ? -12.361 9.747 -8.568 1.00 87.69 92 ASP A N 1
ATOM 714 C CA . ASP A 1 92 ? -13.555 9.574 -9.393 1.00 87.69 92 ASP A CA 1
ATOM 715 C C . ASP A 1 92 ? -14.536 10.757 -9.230 1.00 87.69 92 ASP A C 1
ATOM 717 O O . ASP A 1 92 ? -14.322 11.692 -8.450 1.00 87.69 92 ASP A O 1
ATOM 721 N N . LYS A 1 93 ? -15.657 10.726 -9.962 1.00 87.62 93 LYS A N 1
ATOM 722 C CA . LYS A 1 93 ? -16.692 11.779 -9.892 1.00 87.62 93 LYS A CA 1
ATOM 723 C C . LYS A 1 93 ? -17.344 11.896 -8.508 1.00 87.62 93 LYS A C 1
ATOM 725 O O . LYS A 1 93 ? -17.987 12.906 -8.228 1.00 87.62 93 LYS A O 1
ATOM 730 N N . GLN A 1 94 ? -17.220 10.871 -7.671 1.00 86.88 94 GLN A N 1
ATOM 731 C CA . GLN A 1 94 ? -17.741 10.803 -6.310 1.00 86.88 94 GLN A CA 1
ATOM 732 C C . GLN A 1 94 ? -16.679 11.191 -5.262 1.00 86.88 94 GLN A C 1
ATOM 734 O O . GLN A 1 94 ? -16.997 11.273 -4.074 1.00 86.88 94 GLN A O 1
ATOM 739 N N . GLY A 1 95 ? -15.445 11.481 -5.689 1.00 87.38 95 GLY A N 1
ATOM 740 C CA . GLY A 1 95 ? -14.325 11.861 -4.834 1.00 87.38 95 GLY A CA 1
ATOM 741 C C . GLY A 1 95 ? -13.550 10.683 -4.233 1.00 87.38 95 GLY A C 1
ATOM 742 O O . GLY A 1 95 ? -12.689 10.919 -3.382 1.00 87.38 95 GLY A O 1
ATOM 743 N N . ASN A 1 96 ? -13.822 9.441 -4.642 1.00 86.31 96 ASN A N 1
ATOM 744 C CA . ASN A 1 96 ? -13.082 8.267 -4.173 1.00 86.31 96 ASN A CA 1
ATOM 745 C C . ASN A 1 96 ? -11.732 8.167 -4.878 1.00 86.31 96 ASN A C 1
ATOM 747 O O . ASN A 1 96 ? -11.621 8.555 -6.037 1.00 86.31 96 ASN A O 1
ATOM 751 N N . ALA A 1 97 ? -10.725 7.622 -4.195 1.00 87.94 97 ALA A N 1
ATOM 752 C CA . ALA A 1 97 ? -9.431 7.341 -4.803 1.00 87.94 97 ALA A CA 1
ATOM 753 C C . ALA A 1 97 ? -9.569 6.348 -5.973 1.00 87.94 97 ALA A C 1
ATOM 755 O O . ALA A 1 97 ? -10.194 5.294 -5.836 1.00 87.94 97 ALA A O 1
ATOM 756 N N . ASP A 1 98 ? -8.949 6.687 -7.098 1.00 86.38 98 ASP A N 1
ATOM 757 C CA . ASP A 1 98 ? -8.883 5.871 -8.311 1.00 86.38 98 ASP A CA 1
ATOM 758 C C . ASP A 1 98 ? -7.432 5.812 -8.792 1.00 86.38 98 ASP A C 1
ATOM 760 O O . ASP A 1 98 ? -6.688 6.790 -8.657 1.00 86.38 98 ASP A O 1
ATOM 764 N N . ALA A 1 99 ? -7.022 4.671 -9.330 1.00 83.62 99 ALA A N 1
ATOM 765 C CA . ALA A 1 99 ? -5.692 4.468 -9.875 1.00 83.62 99 ALA A CA 1
ATOM 766 C C . ALA A 1 99 ? -5.792 3.921 -11.302 1.00 83.62 99 ALA A C 1
ATOM 768 O O . ALA A 1 99 ? -6.450 2.913 -11.549 1.00 83.62 99 ALA A O 1
ATOM 769 N N . ASP A 1 100 ? -5.104 4.569 -12.239 1.00 82.25 100 ASP A N 1
ATOM 770 C CA . ASP A 1 100 ? -4.972 4.105 -13.619 1.00 82.25 100 ASP A CA 1
ATOM 771 C C . ASP A 1 100 ? -3.538 3.635 -13.858 1.00 82.25 100 ASP A C 1
ATOM 773 O O . ASP A 1 100 ? -2.575 4.393 -13.700 1.00 82.25 100 ASP A O 1
ATOM 777 N N . LEU A 1 101 ? -3.407 2.368 -14.232 1.00 80.56 101 LEU A N 1
ATOM 778 C CA . LEU A 1 101 ? -2.160 1.706 -14.558 1.00 80.56 101 LEU A CA 1
ATOM 779 C C . LEU A 1 101 ? -2.184 1.299 -16.030 1.00 80.56 101 LEU A C 1
ATOM 781 O O . LEU A 1 101 ? -2.857 0.350 -16.446 1.00 80.56 101 LEU A O 1
ATOM 785 N N . GLN A 1 102 ? -1.396 2.005 -16.833 1.00 77.75 102 GLN A N 1
ATOM 786 C CA . GLN A 1 102 ? -1.298 1.742 -18.262 1.00 77.75 102 GLN A CA 1
ATOM 787 C C . GLN A 1 102 ? -0.003 1.012 -18.592 1.00 77.75 102 GLN A C 1
ATOM 789 O O . GLN A 1 102 ? 1.075 1.419 -18.158 1.00 77.75 102 GLN A O 1
ATOM 794 N N . PHE A 1 103 ? -0.105 -0.037 -19.412 1.00 73.31 103 PHE A N 1
ATOM 795 C CA . PHE A 1 103 ? 1.037 -0.732 -19.994 1.00 73.31 103 PHE A CA 1
ATOM 796 C C . PHE A 1 103 ? 1.032 -0.534 -21.511 1.00 73.31 103 PHE A C 1
ATOM 798 O O . PHE A 1 103 ? 0.137 -1.013 -22.203 1.00 73.31 103 PHE A O 1
ATOM 805 N N . SER A 1 104 ? 2.038 0.152 -22.055 1.00 69.06 104 SER A N 1
ATOM 806 C CA . SER A 1 104 ? 2.227 0.190 -23.508 1.00 69.06 104 SER A CA 1
ATOM 807 C C . SER A 1 104 ? 2.741 -1.160 -24.037 1.00 69.06 104 SER A C 1
ATOM 809 O O . SER A 1 104 ? 3.457 -1.892 -23.355 1.00 69.06 104 SER A O 1
ATOM 811 N N . SER A 1 105 ? 2.461 -1.487 -25.299 1.00 60.25 105 SER A N 1
ATOM 812 C CA . SER A 1 105 ? 3.033 -2.681 -25.946 1.00 60.25 105 SER A CA 1
ATOM 813 C C . SER A 1 105 ? 4.570 -2.648 -26.016 1.00 60.25 105 SER A C 1
ATOM 815 O O . SER A 1 105 ? 5.222 -3.689 -26.091 1.00 60.25 105 SER A O 1
ATOM 817 N N . THR A 1 106 ? 5.169 -1.452 -25.989 1.00 58.19 106 THR A N 1
ATOM 818 C CA . THR A 1 106 ? 6.624 -1.248 -26.067 1.00 58.19 106 THR A CA 1
ATOM 819 C C . THR A 1 106 ? 7.313 -1.506 -24.723 1.00 58.19 106 THR A C 1
ATOM 821 O O . THR A 1 106 ? 8.422 -2.043 -24.707 1.00 58.19 106 THR A O 1
ATOM 824 N N . SER A 1 107 ? 6.664 -1.197 -23.592 1.00 57.00 107 SER A N 1
ATOM 825 C CA . SER A 1 107 ? 7.223 -1.439 -22.252 1.00 57.00 107 SER A CA 1
ATOM 826 C C . SER A 1 107 ? 7.322 -2.925 -21.905 1.00 57.00 107 SER A C 1
ATOM 828 O O . SER A 1 107 ? 8.233 -3.346 -21.194 1.00 57.00 107 SER A O 1
ATOM 830 N N . GLN A 1 108 ? 6.422 -3.741 -22.446 1.00 57.00 108 GLN A N 1
ATOM 831 C CA . GLN A 1 108 ? 6.275 -5.146 -22.069 1.00 57.00 108 GLN A CA 1
ATOM 832 C C . GLN A 1 108 ? 7.440 -6.032 -22.552 1.00 57.00 108 GLN A C 1
ATOM 834 O O . GLN A 1 108 ? 7.908 -6.904 -21.820 1.00 57.00 108 GLN A O 1
ATOM 839 N N . ASN A 1 109 ? 7.979 -5.781 -23.751 1.00 56.06 109 ASN A N 1
ATOM 840 C CA . ASN A 1 109 ? 9.133 -6.532 -24.275 1.00 56.06 109 ASN A CA 1
ATOM 841 C C . ASN A 1 109 ? 10.445 -6.195 -23.548 1.00 56.06 109 ASN A C 1
ATOM 843 O O . ASN A 1 109 ? 11.345 -7.034 -23.455 1.00 56.06 109 ASN A O 1
ATOM 847 N N . ALA A 1 110 ? 10.550 -4.973 -23.027 1.00 57.44 110 ALA A N 1
ATOM 848 C CA . ALA A 1 110 ? 11.707 -4.513 -22.27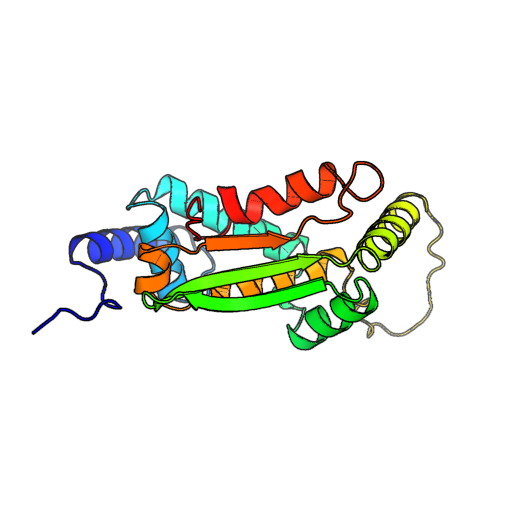2 1.00 57.44 110 ALA A CA 1
ATOM 849 C C . ALA A 1 110 ? 11.721 -5.057 -20.831 1.00 57.44 110 ALA A C 1
ATOM 851 O O . ALA A 1 110 ? 12.794 -5.187 -20.249 1.00 57.44 110 ALA A O 1
ATOM 852 N N . PHE A 1 111 ? 10.566 -5.473 -20.293 1.00 54.31 111 PHE A N 1
ATOM 853 C CA . PHE A 1 111 ? 10.470 -6.116 -18.979 1.00 54.31 111 PHE A CA 1
ATOM 854 C C . PHE A 1 111 ? 11.051 -7.539 -18.972 1.00 54.31 111 PHE A C 1
ATOM 856 O O . PHE A 1 111 ? 11.721 -7.932 -18.023 1.00 54.31 111 PHE A O 1
ATOM 863 N N . HIS A 1 112 ? 10.829 -8.329 -20.027 1.00 56.88 112 HIS A N 1
ATOM 864 C CA . HIS A 1 112 ? 11.148 -9.767 -19.999 1.00 56.88 112 HIS A CA 1
ATOM 865 C C . HIS A 1 112 ? 12.633 -10.082 -20.235 1.00 56.88 112 HIS A C 1
ATOM 867 O O . HIS A 1 112 ? 13.194 -10.950 -19.565 1.00 56.88 112 HIS A O 1
ATOM 873 N N . ARG A 1 113 ? 13.308 -9.363 -21.149 1.00 57.28 113 ARG A N 1
ATOM 874 C CA . ARG A 1 113 ? 14.719 -9.652 -21.494 1.00 57.28 113 ARG A CA 1
ATOM 875 C C . ARG A 1 113 ? 15.693 -9.497 -20.317 1.00 57.28 113 ARG A C 1
ATOM 877 O O . ARG A 1 113 ? 16.444 -10.441 -20.079 1.00 57.28 113 ARG A O 1
ATOM 884 N N . PRO A 1 114 ? 15.687 -8.391 -19.546 1.00 54.19 114 PRO A N 1
ATOM 885 C CA . PRO A 1 114 ? 16.623 -8.220 -18.436 1.00 54.19 114 PRO A CA 1
ATOM 886 C C . PRO A 1 114 ? 16.401 -9.246 -17.321 1.00 54.19 114 PRO A C 1
ATOM 888 O O . PRO A 1 114 ? 17.363 -9.689 -16.701 1.00 54.19 114 PRO A O 1
ATOM 891 N N . PHE A 1 115 ? 15.148 -9.656 -17.086 1.00 54.00 115 PHE A N 1
ATOM 892 C CA . PHE A 1 115 ? 14.818 -10.664 -16.076 1.00 54.00 115 PHE A CA 1
ATOM 893 C C . PHE A 1 115 ? 15.340 -12.051 -16.460 1.00 54.00 115 PHE A C 1
ATOM 895 O O . PHE A 1 115 ? 16.021 -12.687 -15.657 1.00 54.00 115 PHE A O 1
ATOM 902 N N . GLN A 1 116 ? 15.101 -12.493 -17.698 1.00 57.56 116 GLN A N 1
ATOM 903 C CA . GLN A 1 116 ? 15.611 -13.788 -18.157 1.00 57.56 116 GLN A CA 1
ATOM 904 C C . GLN A 1 116 ? 17.144 -13.827 -18.247 1.00 57.56 116 GLN A C 1
ATOM 906 O O . GLN A 1 116 ? 17.746 -14.877 -18.025 1.00 57.56 116 GLN A O 1
ATOM 911 N N . GLU A 1 117 ? 17.790 -12.712 -18.598 1.00 57.16 117 GLU A N 1
ATOM 912 C CA . GLU A 1 117 ? 19.253 -12.644 -18.699 1.00 57.16 117 GLU A CA 1
ATOM 913 C C . GLU A 1 117 ? 19.947 -12.573 -17.332 1.00 57.16 117 GLU A C 1
ATOM 915 O O . GLU A 1 117 ? 21.039 -13.130 -17.186 1.00 57.16 117 GLU A O 1
ATOM 920 N N . ALA A 1 118 ? 19.325 -11.946 -16.327 1.00 55.34 118 ALA A N 1
ATOM 921 C CA . ALA A 1 118 ? 19.862 -11.880 -14.967 1.00 55.34 118 ALA A CA 1
ATOM 922 C C . ALA A 1 118 ? 19.884 -13.255 -14.274 1.00 55.34 118 ALA A C 1
ATOM 924 O O . ALA A 1 118 ? 20.834 -13.558 -13.556 1.00 55.34 118 ALA A O 1
ATOM 925 N N . GLU A 1 119 ? 18.893 -14.115 -14.527 1.00 52.72 119 GLU A N 1
ATOM 926 C CA . GLU A 1 119 ? 18.838 -15.466 -13.941 1.00 52.72 119 GLU A CA 1
ATOM 927 C C . GLU A 1 119 ? 19.763 -16.477 -14.637 1.00 52.72 119 GLU A C 1
ATOM 929 O O . GLU A 1 119 ? 20.200 -17.449 -14.022 1.00 52.72 119 GLU A O 1
ATOM 934 N N . LYS A 1 120 ? 20.120 -16.251 -15.907 1.00 52.72 120 LYS A N 1
ATOM 935 C CA . LYS A 1 120 ? 20.916 -17.198 -16.713 1.00 52.72 120 LYS A CA 1
ATOM 936 C C . LYS A 1 120 ? 22.434 -17.072 -16.557 1.00 52.72 120 LYS A C 1
ATOM 938 O O . LYS A 1 120 ? 23.157 -17.789 -17.249 1.00 52.72 120 LYS A O 1
ATOM 943 N N . ARG A 1 121 ? 22.954 -16.196 -15.690 1.00 47.38 121 ARG A N 1
ATOM 944 C CA . ARG A 1 121 ? 24.409 -16.043 -15.472 1.00 47.38 121 ARG A CA 1
ATOM 945 C C . ARG A 1 121 ? 24.869 -16.682 -14.154 1.00 47.38 121 ARG A C 1
ATOM 947 O O . ARG A 1 121 ? 25.050 -15.969 -13.168 1.00 47.38 121 ARG A O 1
ATOM 954 N N . PRO A 1 122 ? 25.143 -17.999 -14.116 1.00 47.44 122 PRO A N 1
ATOM 955 C CA . PRO A 1 122 ? 25.854 -18.593 -12.996 1.00 47.44 122 PRO A CA 1
ATOM 956 C C . PRO A 1 122 ? 27.331 -18.158 -13.026 1.00 47.44 122 PRO A C 1
ATOM 958 O O . PRO A 1 122 ? 28.098 -18.538 -13.906 1.00 47.44 122 PRO A O 1
ATOM 961 N N . GLY A 1 123 ? 27.733 -17.355 -12.039 1.00 56.84 123 GLY A N 1
ATOM 962 C CA . GLY A 1 123 ? 29.075 -17.421 -11.453 1.00 56.84 123 GLY A CA 1
ATOM 963 C C . GLY A 1 123 ? 30.279 -16.941 -12.273 1.00 56.84 123 GLY A C 1
ATOM 964 O O . GLY A 1 123 ? 31.206 -17.715 -12.492 1.00 56.84 123 GLY A O 1
ATOM 965 N N . ARG A 1 124 ? 30.375 -15.639 -12.581 1.00 43.91 124 ARG A N 1
ATOM 966 C CA . ARG A 1 124 ? 31.689 -14.972 -12.732 1.00 43.91 124 ARG A CA 1
ATOM 967 C C . ARG A 1 124 ? 31.681 -13.571 -12.121 1.00 43.91 124 ARG A C 1
ATOM 969 O O . ARG A 1 124 ? 31.569 -12.578 -12.831 1.00 43.91 124 ARG A O 1
ATOM 976 N N . TYR A 1 125 ? 31.830 -13.503 -10.801 1.00 45.41 125 TYR A N 1
ATOM 977 C CA . TYR A 1 125 ? 32.314 -12.294 -10.137 1.00 45.41 125 TYR A CA 1
ATOM 978 C C . TYR A 1 125 ? 33.844 -12.350 -10.118 1.00 45.41 125 TYR A C 1
ATOM 980 O O . TYR A 1 125 ? 34.434 -13.112 -9.357 1.00 45.41 125 TYR A O 1
ATOM 988 N N . LEU A 1 126 ? 34.488 -11.567 -10.982 1.00 46.69 126 LEU A N 1
ATOM 989 C CA . LEU A 1 126 ? 35.856 -11.122 -10.720 1.00 46.69 126 LEU A CA 1
ATOM 9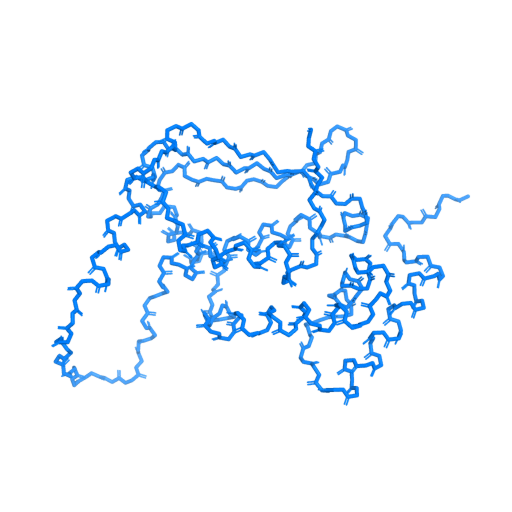90 C C . LEU A 1 126 ? 35.774 -10.047 -9.623 1.00 46.69 126 LEU A C 1
ATOM 992 O O . LEU A 1 126 ? 34.918 -9.167 -9.738 1.00 46.69 126 LEU A O 1
ATOM 996 N N . PRO A 1 127 ? 36.607 -10.094 -8.570 1.00 40.12 127 PRO A N 1
ATOM 997 C CA . PRO A 1 127 ? 36.572 -9.079 -7.526 1.00 40.12 127 PRO A CA 1
ATOM 998 C C . PRO A 1 127 ? 37.155 -7.764 -8.069 1.00 40.12 127 PRO A C 1
ATOM 1000 O O . PRO A 1 127 ? 38.301 -7.762 -8.525 1.00 40.12 127 PRO A O 1
ATOM 1003 N N . PRO A 1 128 ? 36.427 -6.632 -8.035 1.00 47.69 128 PRO A N 1
ATOM 1004 C CA . PRO A 1 128 ? 37.032 -5.344 -8.316 1.00 47.69 128 PRO A CA 1
ATOM 1005 C C . PRO A 1 128 ? 37.721 -4.818 -7.050 1.00 47.69 128 PRO A C 1
ATOM 1007 O O . PRO A 1 128 ? 37.101 -4.655 -6.002 1.00 47.69 128 PRO A O 1
ATOM 1010 N N . LEU A 1 129 ? 39.014 -4.520 -7.174 1.00 51.38 129 LEU A N 1
ATOM 1011 C CA . LEU A 1 129 ? 39.824 -3.762 -6.215 1.00 51.38 129 LEU A CA 1
ATOM 1012 C C . LEU A 1 129 ? 39.449 -2.265 -6.256 1.00 51.38 129 LEU A C 1
ATOM 1014 O O . LEU A 1 129 ? 40.284 -1.417 -6.566 1.00 51.38 129 LEU A O 1
ATOM 1018 N N . LEU A 1 130 ? 38.182 -1.936 -6.001 1.00 42.03 130 LEU A N 1
ATOM 1019 C CA . LEU A 1 130 ? 37.698 -0.556 -5.906 1.00 42.03 130 LEU A CA 1
ATOM 1020 C C . LEU A 1 130 ? 37.111 -0.286 -4.511 1.00 42.03 130 LEU A C 1
ATOM 1022 O O . LEU A 1 130 ? 36.566 -1.201 -3.891 1.00 42.03 130 LEU A O 1
ATOM 1026 N N . PRO A 1 131 ? 37.249 0.950 -3.994 1.00 40.53 131 PRO A N 1
ATOM 1027 C CA . PRO A 1 131 ? 36.848 1.307 -2.635 1.00 40.53 131 PRO A CA 1
ATOM 1028 C C . PRO A 1 131 ? 35.342 1.085 -2.389 1.00 40.53 131 PRO A C 1
ATOM 1030 O O . PRO A 1 131 ? 34.545 1.161 -3.328 1.00 40.53 131 PRO A O 1
ATOM 1033 N N . PRO A 1 132 ? 34.927 0.842 -1.129 1.00 41.81 132 PRO A N 1
ATOM 1034 C CA . PRO A 1 132 ? 33.577 0.419 -0.762 1.00 41.81 132 PRO A CA 1
ATOM 1035 C C . PRO A 1 132 ? 32.601 1.603 -0.736 1.00 41.81 132 PRO A C 1
ATOM 1037 O O . PRO A 1 132 ? 32.047 1.942 0.299 1.00 41.81 132 PRO A O 1
ATOM 1040 N N . PHE A 1 133 ? 32.394 2.255 -1.877 1.00 53.31 133 PHE A N 1
ATOM 1041 C CA . PHE A 1 133 ? 31.317 3.226 -2.057 1.00 53.31 133 PHE A CA 1
ATOM 1042 C C . PHE A 1 133 ? 30.774 3.144 -3.477 1.00 53.31 133 PHE A C 1
ATOM 1044 O O . PHE A 1 133 ? 31.003 4.027 -4.290 1.00 53.31 133 PHE A O 1
ATOM 1051 N N . THR A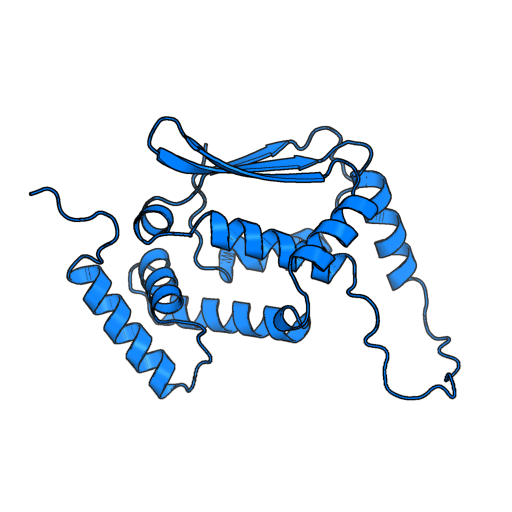 1 134 ? 30.033 2.082 -3.781 1.00 42.69 134 THR A N 1
ATOM 1052 C CA . THR A 1 134 ? 28.966 2.143 -4.786 1.00 42.69 134 THR A CA 1
ATOM 1053 C C . THR A 1 134 ? 27.878 1.166 -4.356 1.00 42.69 134 THR A C 1
ATOM 1055 O O . THR A 1 134 ? 28.042 -0.048 -4.442 1.00 42.69 134 THR A O 1
ATOM 1058 N N . HIS A 1 135 ? 26.761 1.676 -3.837 1.00 56.97 135 HIS A N 1
ATOM 1059 C CA . HIS A 1 135 ? 25.550 0.864 -3.797 1.00 56.97 135 HIS A CA 1
ATOM 1060 C C . HIS A 1 135 ? 25.245 0.479 -5.248 1.00 56.97 135 HIS A C 1
ATOM 1062 O O . HIS A 1 135 ? 25.160 1.355 -6.110 1.00 56.97 135 HIS A O 1
ATOM 1068 N N . SER A 1 136 ? 25.154 -0.820 -5.544 1.00 67.62 136 SER A N 1
ATOM 1069 C CA . SER A 1 136 ? 24.714 -1.277 -6.863 1.00 67.62 136 SER A CA 1
ATOM 1070 C C . SER A 1 136 ? 23.387 -0.589 -7.203 1.00 67.62 136 SER A C 1
ATOM 1072 O O . SER A 1 136 ? 22.544 -0.487 -6.305 1.00 67.62 136 SER A O 1
ATOM 1074 N N . PRO A 1 137 ? 23.174 -0.121 -8.448 1.00 79.75 137 PRO A N 1
ATOM 1075 C CA . PRO A 1 137 ? 21.917 0.523 -8.807 1.00 79.75 137 PRO A CA 1
ATOM 1076 C C . PRO A 1 137 ? 20.739 -0.403 -8.469 1.00 79.75 137 PRO A C 1
ATOM 1078 O O . PRO A 1 137 ? 20.878 -1.626 -8.596 1.00 79.75 137 PRO A O 1
ATOM 1081 N N . PRO A 1 138 ? 19.594 0.148 -8.024 1.00 85.25 138 PRO A N 1
ATOM 1082 C CA . PRO A 1 138 ? 18.445 -0.666 -7.668 1.00 85.25 138 PRO A CA 1
ATOM 1083 C C . PRO A 1 138 ? 18.007 -1.494 -8.876 1.00 85.25 138 PRO A C 1
ATOM 1085 O O . PRO A 1 138 ? 17.960 -1.018 -10.013 1.00 85.25 138 PRO A O 1
ATOM 1088 N N . SER A 1 139 ? 17.700 -2.763 -8.630 1.00 89.06 139 SER A N 1
ATOM 1089 C CA . SER A 1 139 ? 17.189 -3.651 -9.669 1.00 89.06 139 SER A CA 1
ATOM 1090 C C . SER A 1 139 ? 15.830 -3.163 -10.179 1.00 89.06 139 SER A C 1
ATOM 1092 O O . SER A 1 139 ? 15.048 -2.557 -9.443 1.00 89.06 139 SER A O 1
ATOM 1094 N N . SER A 1 140 ? 15.503 -3.508 -11.428 1.00 85.31 140 SER A N 1
ATOM 1095 C CA . SER A 1 140 ? 14.187 -3.254 -12.037 1.00 85.31 140 SER A CA 1
ATOM 1096 C C . SER A 1 140 ? 13.030 -3.686 -11.133 1.00 85.31 140 SER A C 1
ATOM 1098 O O . SER A 1 140 ? 12.032 -2.978 -10.994 1.00 85.31 140 SER A O 1
ATOM 1100 N N . ARG A 1 141 ? 13.197 -4.830 -10.461 1.00 86.75 141 ARG A N 1
ATOM 1101 C CA . ARG A 1 141 ? 12.232 -5.382 -9.515 1.00 86.75 141 ARG A CA 1
ATOM 1102 C C . ARG A 1 141 ? 12.023 -4.478 -8.306 1.00 86.75 141 ARG A C 1
ATOM 1104 O O . ARG A 1 141 ? 10.879 -4.230 -7.944 1.00 86.75 141 ARG A O 1
ATOM 1111 N N . GLN A 1 142 ? 13.098 -3.987 -7.694 1.00 91.88 142 GLN A N 1
ATOM 1112 C CA . GLN A 1 142 ? 12.984 -3.099 -6.539 1.00 91.88 142 GLN A CA 1
ATOM 1113 C C . GLN A 1 142 ? 12.322 -1.771 -6.924 1.00 91.88 142 GLN A C 1
ATOM 1115 O O . GLN A 1 142 ? 11.425 -1.321 -6.218 1.00 91.88 142 GLN A O 1
ATOM 1120 N N . CYS A 1 143 ? 12.684 -1.199 -8.077 1.00 92.06 143 CYS A N 1
ATOM 1121 C CA . CYS A 1 143 ? 12.042 0.015 -8.588 1.00 92.06 143 CYS A CA 1
ATOM 1122 C C . CYS A 1 143 ? 10.546 -0.197 -8.863 1.00 92.06 143 CYS A C 1
ATOM 1124 O O . CYS A 1 143 ? 9.736 0.652 -8.509 1.00 92.06 143 CYS A O 1
ATOM 1126 N N . THR A 1 144 ? 10.170 -1.344 -9.438 1.00 89.38 144 THR A N 1
ATOM 1127 C CA . THR A 1 144 ? 8.759 -1.686 -9.696 1.00 89.38 144 THR A CA 1
ATOM 1128 C C . THR A 1 144 ? 7.968 -1.807 -8.395 1.00 89.38 144 THR A C 1
ATOM 1130 O O . THR A 1 144 ? 6.897 -1.221 -8.274 1.00 89.38 144 THR A O 1
ATOM 1133 N N . LEU A 1 145 ? 8.506 -2.528 -7.404 1.00 92.00 145 LEU A N 1
ATOM 1134 C CA . LEU A 1 145 ? 7.876 -2.666 -6.088 1.00 92.00 145 LEU A CA 1
ATOM 1135 C C . LEU A 1 145 ? 7.735 -1.307 -5.396 1.00 92.00 145 LEU A C 1
ATOM 1137 O O . LEU A 1 145 ? 6.680 -1.020 -4.844 1.00 92.00 145 LEU A O 1
ATOM 1141 N N . LYS A 1 146 ? 8.770 -0.459 -5.457 1.00 94.25 146 LYS A N 1
ATOM 1142 C CA . LYS A 1 146 ? 8.748 0.878 -4.857 1.00 94.25 146 LYS A CA 1
ATOM 1143 C C . LYS A 1 146 ? 7.679 1.772 -5.490 1.00 94.25 146 LYS A C 1
ATOM 1145 O O . LYS A 1 146 ? 6.886 2.351 -4.761 1.00 94.25 146 LYS A O 1
ATOM 1150 N N . VAL A 1 147 ? 7.600 1.819 -6.822 1.00 93.06 147 VAL A N 1
ATOM 1151 C CA . VAL A 1 147 ? 6.556 2.586 -7.526 1.00 93.06 147 VAL A CA 1
ATOM 1152 C C . VAL A 1 147 ? 5.154 2.067 -7.197 1.00 93.06 147 VAL A C 1
ATOM 1154 O O . VAL A 1 147 ? 4.243 2.864 -6.994 1.00 93.06 147 VAL A O 1
ATOM 1157 N N . LEU A 1 148 ? 4.974 0.746 -7.097 1.00 91.81 148 LEU A N 1
ATOM 1158 C CA . LEU A 1 148 ? 3.684 0.169 -6.723 1.00 91.81 148 LEU A CA 1
ATOM 1159 C C . LEU A 1 148 ? 3.276 0.548 -5.290 1.00 91.81 148 LEU A C 1
ATOM 1161 O O . LEU A 1 148 ? 2.115 0.871 -5.061 1.00 91.81 148 LEU A O 1
ATOM 1165 N N . LEU A 1 149 ? 4.219 0.549 -4.343 1.00 94.25 149 LEU A N 1
ATOM 1166 C CA . LEU A 1 149 ? 3.960 1.006 -2.975 1.00 94.25 149 LEU A CA 1
ATOM 1167 C C . LEU A 1 149 ? 3.617 2.491 -2.923 1.00 94.25 149 LEU A C 1
ATOM 1169 O O . LEU A 1 149 ? 2.652 2.845 -2.261 1.00 94.25 149 LEU A O 1
ATOM 1173 N N . ASP A 1 150 ? 4.327 3.335 -3.674 1.00 94.38 150 ASP A N 1
ATOM 1174 C CA . ASP A 1 150 ? 4.011 4.764 -3.750 1.00 94.38 150 ASP A CA 1
ATOM 1175 C C . ASP A 1 150 ? 2.593 4.995 -4.316 1.00 94.38 150 ASP A C 1
ATOM 1177 O O . ASP A 1 150 ? 1.874 5.887 -3.867 1.00 94.38 150 ASP A O 1
ATOM 1181 N N . ALA A 1 151 ? 2.161 4.171 -5.278 1.00 93.00 151 ALA A N 1
ATOM 1182 C CA . ALA A 1 151 ? 0.800 4.213 -5.809 1.00 93.00 151 ALA A CA 1
ATOM 1183 C C . ALA A 1 151 ? -0.247 3.725 -4.789 1.00 93.00 151 ALA A C 1
ATOM 1185 O O . ALA A 1 151 ? -1.349 4.278 -4.725 1.00 93.00 151 ALA A O 1
ATOM 1186 N N . PHE A 1 152 ? 0.082 2.728 -3.960 1.00 94.88 152 PHE A N 1
ATOM 1187 C CA . PHE A 1 152 ? -0.776 2.332 -2.843 1.00 94.88 152 PHE A CA 1
ATOM 1188 C C . PHE A 1 152 ? -0.866 3.429 -1.782 1.00 94.88 152 PHE A C 1
ATOM 1190 O O . PHE A 1 152 ? -1.983 3.789 -1.425 1.00 94.88 152 PHE A O 1
ATOM 1197 N N . ASP A 1 153 ? 0.259 4.028 -1.380 1.00 95.31 153 ASP A N 1
ATOM 1198 C CA . ASP A 1 153 ? 0.304 5.145 -0.428 1.00 95.31 153 ASP A CA 1
ATOM 1199 C C . ASP A 1 153 ? -0.565 6.313 -0.914 1.00 95.31 153 ASP A C 1
ATOM 1201 O O . ASP A 1 153 ? -1.366 6.859 -0.153 1.00 95.31 153 ASP A O 1
ATOM 1205 N N . ALA A 1 154 ? -0.478 6.651 -2.205 1.00 94.69 154 ALA A N 1
ATOM 1206 C CA . ALA A 1 154 ? -1.325 7.667 -2.823 1.00 94.69 154 ALA A CA 1
ATOM 1207 C C . ALA A 1 154 ? -2.815 7.275 -2.826 1.00 94.69 154 ALA A C 1
ATOM 1209 O O . ALA A 1 154 ? -3.680 8.116 -2.572 1.00 94.69 154 ALA A O 1
ATOM 1210 N N . SER A 1 155 ? -3.123 5.999 -3.076 1.00 94.31 155 SER A N 1
ATOM 1211 C CA . SER A 1 155 ? -4.496 5.470 -3.078 1.00 94.31 155 SER A CA 1
ATOM 1212 C C . SER A 1 155 ? -5.105 5.355 -1.679 1.00 94.31 155 SER A C 1
ATOM 1214 O O . SER A 1 155 ? -6.326 5.300 -1.540 1.00 94.31 155 SER A O 1
ATOM 1216 N N . THR A 1 156 ? -4.270 5.317 -0.643 1.00 95.88 156 THR A N 1
ATOM 1217 C CA . THR A 1 156 ? -4.661 5.270 0.767 1.00 95.88 156 THR A CA 1
ATOM 1218 C C . THR A 1 156 ? -4.129 6.486 1.518 1.00 95.88 156 THR A C 1
ATOM 1220 O O . THR A 1 156 ? -3.651 6.357 2.641 1.00 95.88 156 THR A O 1
ATOM 1223 N N . ALA A 1 157 ? -4.197 7.675 0.914 1.00 96.19 157 ALA A N 1
ATOM 1224 C CA . ALA A 1 157 ? -3.660 8.904 1.505 1.00 96.19 157 ALA A CA 1
ATOM 1225 C C . ALA A 1 157 ? -4.493 9.450 2.684 1.00 96.19 157 ALA A C 1
ATOM 1227 O O . ALA A 1 157 ? -4.030 10.326 3.414 1.00 96.19 157 ALA A O 1
ATOM 1228 N N . SER A 1 158 ? -5.724 8.962 2.874 1.00 96.88 158 SER A N 1
ATOM 1229 C CA . SER A 1 158 ? -6.594 9.354 3.986 1.00 96.88 158 SER A CA 1
ATOM 1230 C C . SER A 1 158 ? -7.370 8.176 4.582 1.00 96.88 158 SER A C 1
ATOM 1232 O O . SER A 1 158 ? -7.619 7.171 3.915 1.00 96.88 158 SER A O 1
ATOM 1234 N N . ILE A 1 159 ? -7.834 8.328 5.830 1.00 97.56 159 ILE A N 1
ATOM 1235 C CA . ILE A 1 159 ? -8.703 7.343 6.500 1.00 97.56 159 ILE A CA 1
ATOM 1236 C C . ILE A 1 159 ? -9.985 7.094 5.697 1.00 97.56 159 ILE A C 1
ATOM 1238 O O . ILE A 1 159 ? -10.452 5.956 5.612 1.00 97.56 159 ILE A O 1
ATOM 1242 N N . HIS A 1 160 ? -10.537 8.137 5.069 1.00 96.31 160 HIS A N 1
ATOM 1243 C CA . HIS A 1 160 ? -11.673 7.986 4.166 1.00 96.31 160 HIS A CA 1
ATOM 1244 C C . HIS A 1 160 ? -11.329 7.085 2.972 1.00 96.31 160 HIS A C 1
ATOM 1246 O O . HIS A 1 160 ? -12.089 6.163 2.679 1.00 96.31 160 HIS A O 1
ATOM 1252 N N . ASP A 1 161 ? -10.179 7.305 2.330 1.00 96.31 161 ASP A N 1
ATOM 1253 C CA . ASP A 1 161 ? -9.746 6.521 1.167 1.00 96.31 161 ASP A CA 1
ATOM 1254 C C . ASP A 1 161 ? -9.479 5.051 1.539 1.00 96.31 161 ASP A C 1
ATOM 1256 O O . ASP A 1 161 ? -9.881 4.148 0.810 1.00 96.31 161 ASP A O 1
ATOM 1260 N N . VAL A 1 162 ? -8.910 4.784 2.721 1.00 97.25 162 VAL A N 1
ATOM 1261 C CA . VAL A 1 162 ? -8.738 3.415 3.248 1.00 97.25 162 VAL A CA 1
ATOM 1262 C C . VAL A 1 162 ? -10.089 2.727 3.478 1.00 97.25 162 VAL A C 1
ATOM 1264 O O . VAL A 1 162 ? -10.272 1.561 3.114 1.00 97.25 162 VAL A O 1
ATOM 1267 N N . ARG A 1 163 ? -11.047 3.437 4.090 1.00 95.69 163 ARG A N 1
ATOM 1268 C CA . ARG A 1 163 ? -12.380 2.906 4.429 1.00 95.69 163 ARG A CA 1
ATOM 1269 C C . ARG A 1 163 ? -13.176 2.567 3.171 1.00 95.69 163 ARG A C 1
ATOM 1271 O O . ARG A 1 163 ? -13.751 1.474 3.043 1.00 95.69 163 ARG A O 1
ATOM 1278 N N . GLU A 1 164 ? -13.180 3.503 2.231 1.00 95.81 164 GLU A N 1
ATOM 1279 C CA . GLU A 1 164 ? -13.844 3.334 0.952 1.00 95.81 164 GLU A CA 1
ATOM 1280 C C . GLU A 1 164 ? -13.147 2.264 0.117 1.00 95.81 164 GLU A C 1
ATOM 1282 O O . GLU A 1 164 ? -13.817 1.372 -0.411 1.00 95.81 164 GLU A O 1
ATOM 1287 N N . GLY A 1 165 ? -11.820 2.257 0.094 1.00 95.44 165 GLY A N 1
ATOM 1288 C CA . GLY A 1 165 ? -11.032 1.490 -0.855 1.00 95.44 165 GLY A CA 1
ATOM 1289 C C . GLY A 1 165 ? -10.937 2.195 -2.205 1.00 95.44 165 GLY A C 1
ATOM 1290 O O . GLY A 1 165 ? -11.617 3.189 -2.461 1.00 95.44 165 GLY A O 1
ATOM 1291 N N . THR A 1 166 ? -10.108 1.633 -3.074 1.00 94.38 166 THR A N 1
ATOM 1292 C CA . THR A 1 166 ? -9.695 2.210 -4.355 1.00 94.38 166 THR A CA 1
ATOM 1293 C C . THR A 1 166 ? -10.048 1.279 -5.513 1.00 94.38 166 THR A C 1
ATOM 1295 O O . THR A 1 166 ? -10.058 0.053 -5.354 1.00 94.38 166 THR A O 1
ATOM 1298 N N . SER A 1 167 ? -10.362 1.861 -6.665 1.00 93.00 167 SER A N 1
ATOM 1299 C CA . SER A 1 167 ? -10.539 1.148 -7.932 1.00 93.00 167 SER A CA 1
ATOM 1300 C C . SER A 1 167 ? -9.256 1.247 -8.753 1.00 93.00 167 SER A C 1
ATOM 1302 O O . SER A 1 167 ? -8.558 2.253 -8.687 1.00 93.00 167 SER A O 1
ATOM 1304 N N . TRP A 1 168 ? -8.912 0.173 -9.466 1.00 91.19 168 TRP A N 1
ATOM 1305 C CA . TRP A 1 168 ? -7.674 0.087 -10.244 1.00 91.19 168 TRP A CA 1
ATOM 1306 C C . TRP A 1 168 ? -7.987 -0.292 -11.683 1.00 91.19 168 TRP A C 1
ATOM 1308 O O . TRP A 1 168 ? -8.326 -1.442 -11.971 1.00 91.19 168 TRP A O 1
ATOM 1318 N N . LEU A 1 169 ? -7.870 0.675 -12.586 1.00 89.69 169 LEU A N 1
ATOM 1319 C CA . LEU A 1 169 ? -7.954 0.465 -14.023 1.00 89.69 169 LEU A CA 1
ATOM 1320 C C . LEU A 1 169 ? -6.600 -0.003 -14.535 1.00 89.69 169 LEU A C 1
ATOM 1322 O O . LEU A 1 169 ? -5.615 0.715 -14.464 1.00 89.69 169 LEU A O 1
ATOM 1326 N N . CYS A 1 170 ? -6.553 -1.225 -15.057 1.00 89.06 170 CYS A N 1
ATOM 1327 C CA . CYS A 1 170 ? -5.348 -1.784 -15.655 1.00 89.06 170 CYS A CA 1
ATOM 1328 C C . CYS A 1 170 ? -5.569 -1.971 -17.155 1.00 89.06 170 CYS A C 1
ATOM 1330 O O . CYS A 1 170 ? -6.315 -2.861 -17.575 1.00 89.06 170 CYS A O 1
ATOM 1332 N N . ASN A 1 171 ? -4.907 -1.159 -17.980 1.00 86.50 171 ASN A N 1
ATOM 1333 C CA . ASN A 1 171 ? -4.916 -1.366 -19.425 1.00 86.50 171 ASN A CA 1
ATOM 1334 C C . ASN A 1 171 ? -3.908 -2.459 -19.800 1.00 86.50 171 ASN A C 1
ATOM 1336 O O . ASN A 1 171 ? -2.707 -2.209 -19.918 1.00 86.50 171 ASN A O 1
ATOM 1340 N N . CYS A 1 172 ? -4.420 -3.671 -20.006 1.00 86.75 172 CYS A N 1
ATOM 1341 C CA . CYS A 1 172 ? -3.629 -4.853 -20.348 1.00 86.75 172 CYS A CA 1
ATOM 1342 C C . CYS A 1 172 ? -3.515 -5.098 -21.864 1.00 86.75 172 CYS A C 1
ATOM 1344 O O . CYS A 1 172 ? -3.206 -6.216 -22.282 1.00 86.75 172 CYS A O 1
ATOM 1346 N N . ASN A 1 173 ? -3.764 -4.094 -22.711 1.00 85.75 173 ASN A N 1
ATOM 1347 C CA . ASN A 1 173 ? -3.605 -4.259 -24.155 1.00 85.75 173 ASN A CA 1
ATOM 1348 C C . ASN A 1 173 ? -2.164 -4.682 -24.504 1.00 85.75 173 ASN A C 1
ATOM 1350 O O . ASN A 1 173 ? -1.184 -4.097 -24.045 1.00 85.75 173 ASN A O 1
ATOM 1354 N N . GLY A 1 174 ? -2.036 -5.734 -25.316 1.00 81.50 174 GLY A N 1
ATOM 1355 C CA . GLY A 1 174 ? -0.744 -6.329 -25.682 1.00 81.50 174 GLY A CA 1
ATOM 1356 C C . GLY A 1 174 ? -0.163 -7.306 -24.653 1.00 81.50 174 GLY A C 1
ATOM 1357 O O . GLY A 1 174 ? 0.821 -7.982 -24.959 1.00 81.50 174 GLY A O 1
ATOM 1358 N N . MET A 1 175 ? -0.774 -7.445 -23.472 1.00 81.56 175 MET A N 1
ATOM 1359 C CA . MET A 1 175 ? -0.362 -8.454 -22.499 1.00 81.56 175 MET A CA 1
ATOM 1360 C C . MET A 1 175 ? -0.706 -9.858 -23.013 1.00 81.56 175 MET A C 1
ATOM 1362 O O . MET A 1 175 ? -1.817 -10.126 -23.470 1.00 81.56 175 MET A O 1
ATOM 1366 N N . GLY A 1 176 ? 0.259 -10.766 -22.932 1.00 84.31 176 GLY A N 1
ATOM 1367 C CA . GLY A 1 176 ? 0.125 -12.155 -23.342 1.00 84.31 176 GLY A CA 1
ATOM 1368 C C . GLY A 1 176 ? 1.157 -13.043 -22.654 1.00 84.31 176 GLY A C 1
ATOM 1369 O O . GLY A 1 176 ? 2.017 -12.587 -21.904 1.00 84.31 176 GLY A O 1
ATOM 1370 N N . TRP A 1 177 ? 1.114 -14.346 -22.924 1.00 87.44 177 TRP A N 1
ATOM 1371 C CA . TRP A 1 177 ? 2.010 -15.308 -22.269 1.00 87.44 177 TRP A CA 1
ATOM 1372 C C . TRP A 1 177 ? 3.503 -15.032 -22.498 1.00 87.44 177 TRP A C 1
ATOM 1374 O O . TRP A 1 177 ? 4.323 -15.380 -21.655 1.00 87.44 177 TRP A O 1
ATOM 1384 N N . SER A 1 178 ? 3.863 -14.378 -23.606 1.00 83.69 178 SER A N 1
ATOM 1385 C CA . SER A 1 178 ? 5.251 -14.035 -23.936 1.00 83.69 178 SER A CA 1
ATOM 1386 C C . SER A 1 178 ? 5.834 -12.897 -23.097 1.00 83.69 178 SER A C 1
ATOM 1388 O O . SER A 1 178 ? 7.054 -12.762 -23.048 1.00 83.69 178 SER A O 1
ATOM 1390 N N . ASN A 1 179 ? 4.993 -12.062 -22.478 1.00 75.69 179 ASN A N 1
ATOM 1391 C CA . ASN A 1 179 ? 5.425 -10.915 -21.676 1.00 75.69 179 ASN A CA 1
ATOM 1392 C C . ASN A 1 179 ? 4.895 -10.939 -20.227 1.00 75.69 179 ASN A C 1
ATOM 1394 O O . ASN A 1 179 ? 5.196 -10.040 -19.446 1.00 75.69 179 ASN A O 1
ATOM 1398 N N . PHE A 1 180 ? 4.183 -12.000 -19.847 1.00 81.19 180 PHE A N 1
ATOM 1399 C CA . PHE A 1 180 ? 3.759 -12.279 -18.480 1.00 81.19 180 PHE A CA 1
ATOM 1400 C C . PHE A 1 180 ? 4.812 -13.104 -17.721 1.00 81.19 180 PHE A C 1
ATOM 1402 O O . PHE A 1 180 ? 5.509 -13.942 -18.298 1.00 81.19 180 PHE A O 1
ATOM 1409 N N . SER A 1 181 ? 4.926 -12.891 -16.408 1.00 82.50 181 SER A N 1
ATOM 1410 C CA . SER A 1 181 ? 5.736 -13.726 -15.515 1.00 82.50 181 SER A CA 1
ATOM 1411 C C . SER A 1 181 ? 4.907 -14.143 -14.307 1.00 82.50 181 SER A C 1
ATOM 1413 O O . SER A 1 181 ? 4.634 -13.337 -13.419 1.00 82.50 181 SER A O 1
ATOM 1415 N N . PHE A 1 182 ? 4.535 -15.425 -14.260 1.00 85.62 182 PHE A N 1
ATOM 1416 C CA . PHE A 1 182 ? 3.755 -15.982 -13.153 1.00 85.62 182 PHE A CA 1
ATOM 1417 C C . PHE A 1 182 ? 4.503 -15.897 -11.820 1.00 85.62 182 PHE A C 1
ATOM 1419 O O . PHE A 1 182 ? 3.905 -15.647 -10.777 1.00 85.62 182 PHE A O 1
ATOM 1426 N N . GLU A 1 183 ? 5.824 -16.075 -11.839 1.00 85.19 183 GLU A N 1
ATOM 1427 C CA . GLU A 1 183 ? 6.631 -15.956 -10.628 1.00 85.19 183 GLU A CA 1
ATOM 1428 C C . GLU A 1 183 ? 6.651 -14.536 -10.080 1.00 85.19 183 GLU A C 1
ATOM 1430 O O . GLU A 1 183 ? 6.610 -14.341 -8.864 1.00 85.19 183 GLU A O 1
ATOM 1435 N N . MET A 1 184 ? 6.733 -13.549 -10.972 1.00 81.31 184 MET A N 1
ATOM 1436 C CA . MET A 1 184 ? 6.673 -12.151 -10.581 1.00 81.31 184 MET A CA 1
ATOM 1437 C C . MET A 1 184 ? 5.297 -11.824 -10.013 1.00 81.31 184 MET A C 1
ATOM 1439 O O . MET A 1 184 ? 5.229 -11.285 -8.911 1.00 81.31 184 MET A O 1
ATOM 1443 N N . GLU A 1 185 ? 4.229 -12.223 -10.706 1.00 86.88 185 GLU A N 1
ATOM 1444 C CA . GLU A 1 185 ? 2.859 -12.005 -10.244 1.00 86.88 185 GLU A CA 1
ATOM 1445 C C . GLU A 1 185 ? 2.633 -12.638 -8.873 1.00 86.88 185 GLU A C 1
ATOM 1447 O O . GLU A 1 185 ? 2.191 -11.958 -7.962 1.00 86.88 185 GLU A O 1
ATOM 1452 N N . LYS A 1 186 ? 3.048 -13.890 -8.657 1.00 87.50 186 LYS A N 1
ATOM 1453 C CA . LYS A 1 186 ? 2.920 -14.560 -7.353 1.00 87.50 186 LYS A CA 1
ATOM 1454 C C . LYS A 1 186 ? 3.648 -13.821 -6.224 1.00 87.50 186 LYS A C 1
ATOM 1456 O O . LYS A 1 186 ? 3.193 -13.835 -5.082 1.00 87.50 186 LYS A O 1
ATOM 1461 N N . LYS A 1 187 ? 4.806 -13.215 -6.512 1.00 83.56 187 LYS A N 1
ATOM 1462 C CA . LYS A 1 187 ? 5.580 -12.456 -5.515 1.00 83.56 187 LYS A CA 1
ATOM 1463 C C . LYS A 1 187 ? 4.962 -11.078 -5.258 1.00 83.56 187 LYS A C 1
ATOM 1465 O O . LYS A 1 187 ? 4.944 -10.639 -4.114 1.00 83.56 187 LYS A O 1
ATOM 1470 N N . ILE A 1 188 ? 4.459 -10.412 -6.297 1.00 86.69 188 ILE A N 1
ATOM 1471 C CA . ILE A 1 188 ? 3.823 -9.091 -6.195 1.00 86.69 188 ILE A CA 1
ATOM 1472 C C . ILE A 1 188 ? 2.412 -9.204 -5.610 1.00 86.69 188 ILE A C 1
ATOM 1474 O O . ILE A 1 188 ? 2.028 -8.352 -4.820 1.00 86.69 188 ILE A O 1
ATOM 1478 N N . SER A 1 189 ? 1.660 -10.265 -5.899 1.00 89.94 189 SER A N 1
ATOM 1479 C CA . SER A 1 189 ? 0.287 -10.446 -5.416 1.00 89.94 189 SER A CA 1
ATOM 1480 C C . SER A 1 189 ? 0.198 -10.502 -3.900 1.00 89.94 189 SER A C 1
ATOM 1482 O O . SER A 1 189 ? -0.766 -10.014 -3.312 1.00 89.94 189 SER A O 1
ATOM 1484 N N . MET A 1 190 ? 1.250 -11.003 -3.249 1.00 87.81 190 MET A N 1
ATOM 1485 C CA . MET A 1 190 ? 1.377 -10.939 -1.798 1.00 87.81 190 MET A CA 1
ATOM 1486 C C . MET A 1 190 ? 1.297 -9.511 -1.252 1.00 87.81 190 MET A C 1
ATOM 1488 O O . MET A 1 190 ? 0.790 -9.343 -0.147 1.00 87.81 190 MET A O 1
ATOM 1492 N N . LEU A 1 191 ? 1.758 -8.496 -1.995 1.00 88.12 191 LEU A N 1
ATOM 1493 C CA . LEU A 1 191 ? 1.651 -7.100 -1.576 1.00 88.12 191 LEU A CA 1
ATOM 1494 C C . LEU A 1 191 ? 0.194 -6.695 -1.411 1.00 88.12 191 LEU A C 1
ATOM 1496 O O . LEU A 1 191 ? -0.215 -6.342 -0.313 1.00 88.12 191 LEU A O 1
ATOM 1500 N N . TYR A 1 192 ? -0.595 -6.763 -2.478 1.00 88.06 192 TYR A N 1
ATOM 1501 C CA . TYR A 1 192 ? -1.939 -6.189 -2.471 1.00 88.06 192 TYR A CA 1
ATOM 1502 C C . TYR A 1 192 ? -3.005 -7.118 -1.876 1.00 88.06 192 TYR A C 1
ATOM 1504 O O . TYR A 1 192 ? -4.060 -6.647 -1.457 1.00 88.06 192 TYR A O 1
ATOM 1512 N N . GLN A 1 193 ? -2.753 -8.429 -1.797 1.00 91.69 193 GLN A N 1
ATOM 1513 C CA . GLN A 1 193 ? -3.686 -9.373 -1.167 1.00 91.69 193 GLN A CA 1
ATOM 1514 C C . GLN A 1 193 ? -3.478 -9.467 0.350 1.00 91.69 193 GLN A C 1
ATOM 1516 O O . GLN A 1 193 ? -4.441 -9.569 1.115 1.00 91.69 193 GLN A O 1
ATOM 1521 N N . ASP A 1 194 ? -2.217 -9.430 0.785 1.00 92.38 194 ASP A N 1
ATOM 1522 C CA . ASP A 1 194 ? -1.808 -10.014 2.062 1.00 92.38 194 ASP A CA 1
ATOM 1523 C C . ASP A 1 194 ? -0.789 -9.188 2.853 1.00 92.38 194 ASP A C 1
ATOM 1525 O O . ASP A 1 194 ? -0.521 -9.529 4.003 1.00 92.38 194 ASP A O 1
ATOM 1529 N N . GLY A 1 195 ? -0.197 -8.155 2.261 1.00 94.56 195 GLY A N 1
ATOM 1530 C CA . GLY A 1 195 ? 0.835 -7.333 2.885 1.00 94.56 195 GLY A CA 1
ATOM 1531 C C . GLY A 1 195 ? 0.309 -5.945 3.202 1.00 94.56 195 GLY A C 1
ATOM 1532 O O . GLY A 1 195 ? 0.136 -5.600 4.358 1.00 94.56 195 GLY A O 1
ATOM 1533 N N . TYR A 1 196 ? 0.020 -5.165 2.172 1.00 97.12 196 TYR A N 1
ATOM 1534 C CA . TYR A 1 196 ? -0.320 -3.755 2.267 1.00 97.12 196 TYR A CA 1
ATOM 1535 C C . TYR A 1 196 ? -1.776 -3.536 2.745 1.00 97.12 196 TYR A C 1
ATOM 1537 O O . TYR A 1 196 ? -2.674 -4.303 2.367 1.00 97.12 196 TYR A O 1
ATOM 1545 N N . PRO A 1 197 ? -2.067 -2.505 3.566 1.00 96.94 197 PRO A N 1
ATOM 1546 C CA . PRO A 1 197 ? -3.411 -2.223 4.067 1.00 96.94 197 PRO A CA 1
ATOM 1547 C C . PRO A 1 197 ? -4.253 -1.466 3.026 1.00 96.94 197 PRO A C 1
ATOM 1549 O O . PRO A 1 197 ? -4.683 -0.338 3.248 1.00 96.94 197 PRO A O 1
ATOM 1552 N N . ILE A 1 198 ? -4.531 -2.114 1.896 1.00 96.06 198 ILE A N 1
ATOM 1553 C CA . ILE A 1 198 ? -5.373 -1.589 0.814 1.00 96.06 198 ILE A CA 1
ATOM 1554 C C . ILE A 1 198 ? -6.641 -2.429 0.650 1.00 96.06 198 ILE A C 1
ATOM 1556 O O . ILE A 1 198 ? -6.652 -3.645 0.866 1.00 96.06 198 ILE A O 1
ATOM 1560 N N . LYS A 1 199 ? -7.728 -1.769 0.249 1.00 95.56 199 LYS A N 1
ATOM 1561 C CA . LYS A 1 199 ? -8.979 -2.398 -0.175 1.00 95.56 199 LYS A CA 1
ATOM 1562 C C . LYS A 1 199 ? -9.195 -2.074 -1.647 1.00 95.56 199 LYS A C 1
ATOM 1564 O O . LYS A 1 199 ? -9.426 -0.920 -1.987 1.00 95.56 199 LYS A O 1
ATOM 1569 N N . ILE A 1 200 ? -9.141 -3.094 -2.495 1.00 93.06 200 ILE A N 1
ATOM 1570 C CA . ILE A 1 200 ? -9.402 -2.952 -3.929 1.00 93.06 200 ILE A CA 1
ATOM 1571 C C . ILE A 1 200 ? -10.889 -3.227 -4.175 1.00 93.06 200 ILE A C 1
ATOM 1573 O O . ILE A 1 200 ? -11.407 -4.276 -3.779 1.00 93.06 200 ILE A O 1
ATOM 1577 N N . LYS A 1 201 ? -11.587 -2.265 -4.779 1.00 92.62 201 LYS A N 1
ATOM 1578 C CA . LYS A 1 201 ? -12.983 -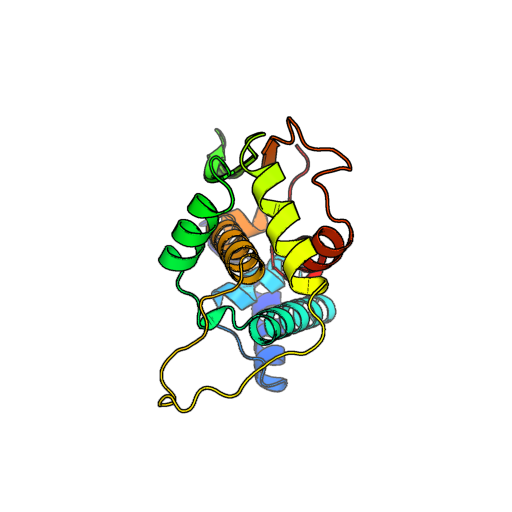2.391 -5.210 1.00 92.62 201 LYS A CA 1
ATOM 1579 C C . LYS A 1 201 ? -13.032 -3.104 -6.564 1.00 92.62 201 LYS A C 1
ATOM 1581 O O . LYS A 1 201 ? -12.205 -2.853 -7.436 1.00 92.62 201 LYS A O 1
ATOM 1586 N N . ALA A 1 202 ? -14.010 -3.992 -6.733 1.00 87.19 202 ALA A N 1
ATOM 1587 C CA . ALA A 1 202 ? -14.374 -4.466 -8.062 1.00 87.19 202 ALA A CA 1
ATOM 1588 C C . ALA A 1 202 ? -15.084 -3.323 -8.801 1.00 87.19 202 ALA A C 1
ATOM 1590 O O . ALA A 1 202 ? -15.940 -2.664 -8.204 1.00 87.19 202 ALA A O 1
ATOM 1591 N N . MET A 1 203 ? -14.693 -3.086 -10.054 1.00 71.00 203 MET A N 1
ATOM 1592 C CA . MET A 1 203 ? -15.376 -2.159 -10.961 1.00 71.00 203 MET A CA 1
ATOM 1593 C C . MET A 1 203 ? -16.583 -2.801 -11.630 1.00 71.00 203 MET A C 1
ATOM 1595 O O . MET A 1 203 ? -16.550 -4.036 -11.839 1.00 71.00 203 MET A O 1
#

Sequence (203 aa):
MQADKNELTPQELAWFRELKLLCETHHMEVSSDYEIACYALVCKGSTVKALSRMAKMKKLEREHNLSSIDSVTAYQTLAKLCPGMFAACGRDKQGNADADLQFSSTSQNAFHRPFQEAEKRPGRYLPPLLPPFTHSPPSSRQCTLKVLLDAFDASTASIHDVREGTSWLCNCNGMGWSNFSFEMEKKISMLYQDGYPIKIKAM

Organism: Guillardia theta (strain CCMP2712) (NCBI:txid905079)

pLDDT: mean 85.31, std 15.82, range [40.12, 98.62]

InterPro domains:
  IPR036865 CRAL-TRIO lipid binding domain superfamily [G3DSA:3.40.525.10] (1-203)
  IPR036865 CRAL-TRIO lipid binding domain superfamily [SSF52087] (140-202)